Protein AF-A0A1V6IRM9-F1 (afdb_monomer_lite)

pLDDT: mean 85.52, std 10.87, range [43.03, 95.56]

Secondary structure (DSSP, 8-state):
-----HHHHHHHHHTT--HHHHHHHHTS-HHHHHHHHHHHHHTSPPHHHHTS-HHHHHHHHHHHTT--HHHHHHHHHT-SSHHHHHHHHHHHHH-HHHHHHHHHHHHHTT--HHHHHHHHHHHHTSS-HHHHHHHHHHHHHHHTTT----------HHHHHHHHHHHHHHHHHHHHHHHHHHHTT-

Foldseek 3Di:
DQDDDLVVLVVCVVVVDDLVVSCVVSVHDSVVSVVSVVVVVLPDQDPLLVPDDQLLNQLLVCVLVPDDLLVSQCVSVVDPDSVVSVVVSVVSVPDPSSVVSNQVVCVSVVNHPVNVVVVLVVQCVDPDVVSVVVSVVVVCVVVCVVVPPPPPPDDDPVNVVVVVVVVVVVVVVVVVVVVVVVVVPD

Radius of gyration: 32.09 Å; chains: 1; bounding box: 84×53×87 Å

Sequence (186 aa):
MKRVNDEEMQTMFEKGQTKRAIANHFGVSEQYIGKRLKQLEAYRLPESVQKLTDKQKKYALARAEGKSKTDSAMEAYDTKDRDSAKALGYTLSKDPDINTAIHDLLAQEGIPRRRRIQRLKDMIECSDMNVVGKGLDMANKMTGEYAPLQVDMTLTDEMIVKWIDCAVEMAKANAIEIEDSTANKN

Structure (mmCIF, N/CA/C/O backbone):
data_AF-A0A1V6IRM9-F1
#
_entry.id   AF-A0A1V6IRM9-F1
#
loop_
_atom_site.group_PDB
_atom_site.id
_atom_site.type_symbol
_atom_site.label_atom_id
_atom_site.label_alt_id
_atom_site.label_comp_id
_atom_site.label_asym_id
_atom_site.label_entity_id
_atom_site.label_seq_id
_atom_site.pdbx_PDB_ins_code
_atom_site.Cartn_x
_atom_site.Cartn_y
_atom_site.Cartn_z
_atom_site.occupancy
_atom_site.B_iso_or_equiv
_atom_site.auth_seq_id
_atom_site.auth_comp_id
_atom_site.auth_asym_id
_atom_site.auth_atom_id
_atom_site.pdbx_PDB_model_num
ATOM 1 N N . MET A 1 1 ? -34.074 6.360 11.866 1.00 52.19 1 MET A N 1
ATOM 2 C CA . MET A 1 1 ? -32.714 6.547 12.423 1.00 52.19 1 MET A CA 1
ATOM 3 C C . MET A 1 1 ? -32.305 7.982 12.110 1.00 52.19 1 MET A C 1
ATOM 5 O O . MET A 1 1 ? -32.339 8.331 10.937 1.00 52.19 1 MET A O 1
ATOM 9 N N . LYS A 1 2 ? -32.063 8.850 13.105 1.00 58.72 2 LYS A N 1
ATOM 10 C CA . LYS A 1 2 ? -31.664 10.246 12.830 1.00 58.72 2 LYS A CA 1
ATOM 11 C C . LYS A 1 2 ? -30.305 10.226 12.126 1.00 58.72 2 LYS A C 1
ATOM 13 O O . LYS A 1 2 ? -29.353 9.664 12.663 1.00 58.72 2 LYS A O 1
ATOM 18 N N . ARG A 1 3 ? -30.238 10.766 10.911 1.00 68.81 3 ARG A N 1
ATOM 19 C CA . ARG A 1 3 ? -29.011 10.817 10.114 1.00 68.81 3 ARG A CA 1
ATOM 20 C C . ARG A 1 3 ? -28.202 12.011 10.622 1.00 68.81 3 ARG A C 1
ATOM 22 O O . ARG A 1 3 ? -28.599 13.148 10.405 1.00 68.81 3 ARG A O 1
ATOM 29 N N . VAL A 1 4 ? -27.154 11.742 11.396 1.00 80.19 4 VAL A N 1
ATOM 30 C CA . VAL A 1 4 ? -26.215 12.779 11.851 1.00 80.19 4 VAL A CA 1
ATOM 31 C C . VAL A 1 4 ? -25.375 13.208 10.654 1.00 80.19 4 VAL A C 1
ATOM 33 O O . VAL A 1 4 ? -24.933 12.348 9.892 1.00 80.19 4 VAL A O 1
ATOM 36 N N . ASN A 1 5 ? -25.194 14.515 10.475 1.00 85.56 5 ASN A N 1
ATOM 37 C CA . ASN A 1 5 ? -24.286 15.044 9.466 1.00 85.56 5 ASN A CA 1
ATOM 38 C C . ASN A 1 5 ? -22.846 14.966 9.998 1.00 85.56 5 ASN A C 1
ATOM 40 O O . ASN A 1 5 ? -22.525 15.588 11.011 1.00 85.56 5 ASN A O 1
ATOM 44 N N . ASP A 1 6 ? -22.001 14.173 9.341 1.00 83.25 6 ASP A N 1
ATOM 45 C CA . ASP A 1 6 ? -20.637 13.897 9.801 1.00 83.25 6 ASP A CA 1
ATOM 46 C C . ASP A 1 6 ? -19.724 15.129 9.708 1.00 83.25 6 ASP A C 1
ATOM 48 O O . ASP A 1 6 ? -18.900 15.335 10.598 1.00 83.25 6 ASP A O 1
ATOM 52 N N . GLU A 1 7 ? -19.908 15.974 8.689 1.00 83.62 7 GLU A N 1
ATOM 53 C CA . GLU A 1 7 ? -19.116 17.196 8.484 1.00 83.62 7 GLU A CA 1
ATOM 54 C C . GLU A 1 7 ? -19.393 18.220 9.591 1.00 83.62 7 GLU A C 1
ATOM 56 O O . GLU A 1 7 ? -18.489 18.754 10.236 1.00 83.62 7 GLU A O 1
ATOM 61 N N . GLU A 1 8 ? -20.672 18.445 9.883 1.00 86.44 8 GLU A N 1
ATOM 62 C CA . GLU A 1 8 ? -21.099 19.355 10.943 1.00 86.44 8 GLU A CA 1
ATOM 63 C C . GLU A 1 8 ? -20.648 18.849 12.324 1.00 86.44 8 GLU A C 1
ATOM 65 O O . GLU A 1 8 ? -20.156 19.618 13.150 1.00 86.44 8 GLU A O 1
ATOM 70 N N . MET A 1 9 ? -20.715 17.535 12.555 1.00 85.12 9 MET A N 1
ATOM 71 C CA . MET A 1 9 ? -20.218 16.911 13.780 1.00 85.12 9 MET A CA 1
ATOM 72 C C . MET A 1 9 ? -18.698 17.079 13.949 1.00 85.12 9 MET A C 1
ATOM 74 O O . MET A 1 9 ? -18.243 17.381 15.055 1.00 85.12 9 MET A O 1
ATOM 78 N N . GLN A 1 10 ? -17.912 16.902 12.880 1.00 84.38 10 GLN A N 1
ATOM 79 C CA . GLN A 1 10 ? -16.460 17.111 12.905 1.00 84.38 10 GLN A CA 1
ATOM 80 C C . GLN A 1 10 ? -16.107 18.569 13.192 1.00 84.38 10 GLN A C 1
ATOM 82 O O . GLN A 1 10 ? -15.317 18.826 14.096 1.00 84.38 10 GLN A O 1
ATOM 87 N N . THR A 1 11 ? -16.746 19.527 12.515 1.00 86.69 11 THR A N 1
ATOM 88 C CA . THR A 1 11 ? -16.470 20.955 12.753 1.00 86.69 11 THR A CA 1
ATOM 89 C C . THR A 1 11 ? -16.802 21.388 14.183 1.00 86.69 11 THR A C 1
ATOM 91 O O . THR A 1 11 ? -16.076 22.191 14.766 1.00 86.69 11 THR A O 1
ATOM 94 N N . MET A 1 12 ? -17.868 20.855 14.794 1.00 85.44 12 MET A N 1
ATOM 95 C CA . MET A 1 12 ? -18.185 21.111 16.206 1.00 85.44 12 MET A CA 1
ATOM 96 C C . MET A 1 12 ? -17.136 20.525 17.156 1.00 85.44 12 MET A C 1
ATOM 98 O O . MET A 1 12 ? -16.781 21.159 18.153 1.00 85.44 12 MET A O 1
ATOM 102 N N . PHE A 1 13 ? -16.615 19.339 16.839 1.00 86.00 13 PHE A N 1
ATOM 103 C CA . PHE A 1 13 ? -15.558 18.699 17.617 1.00 86.00 13 PHE A CA 1
ATOM 104 C C . PHE A 1 13 ? -14.222 19.451 17.505 1.00 86.00 13 PHE A C 1
ATOM 106 O O . PHE A 1 13 ? -13.578 19.699 18.521 1.00 86.00 13 PHE A O 1
ATOM 113 N N . GLU A 1 14 ? -13.848 19.898 16.304 1.00 85.62 14 GLU A N 1
ATOM 114 C CA . GLU A 1 14 ? -12.650 20.716 16.058 1.00 85.62 14 GLU A CA 1
ATOM 115 C C . GLU A 1 14 ? -12.720 22.088 16.741 1.00 85.62 14 GLU A C 1
ATOM 117 O O . GLU A 1 14 ? -11.712 22.589 17.234 1.00 85.62 14 GLU A O 1
ATOM 122 N N . LYS A 1 15 ? -13.922 22.666 16.868 1.00 88.31 15 LYS A N 1
ATOM 123 C CA . LYS A 1 15 ? -14.182 23.882 17.663 1.00 88.31 15 LYS A CA 1
ATOM 124 C C . LYS A 1 15 ? -14.067 23.664 19.181 1.00 88.31 15 LYS A C 1
ATOM 126 O O . LYS A 1 15 ? -14.306 24.596 19.946 1.00 88.31 15 LYS A O 1
ATOM 131 N N . GLY A 1 16 ? -13.730 22.455 19.632 1.00 87.19 16 GLY A N 1
ATOM 132 C CA . GLY A 1 16 ? -13.524 22.124 21.042 1.00 87.19 16 GLY A CA 1
ATOM 133 C C . GLY A 1 16 ? -14.809 21.852 21.824 1.00 87.19 16 GLY A C 1
ATOM 134 O O . GLY A 1 16 ? -14.785 21.858 23.056 1.00 87.19 16 GLY A O 1
ATOM 135 N N . GLN A 1 17 ? -15.945 21.616 21.156 1.00 88.06 17 GLN A N 1
ATOM 136 C CA . GLN A 1 17 ? -17.179 21.275 21.863 1.00 88.06 17 GLN A CA 1
ATOM 137 C C . GLN A 1 17 ? -17.102 19.874 22.479 1.00 88.06 17 GLN A C 1
ATOM 139 O O . GLN A 1 17 ? -16.567 18.924 21.906 1.00 88.06 17 GLN A O 1
ATOM 144 N N . THR A 1 18 ? -17.685 19.726 23.670 1.00 89.25 18 THR A N 1
ATOM 145 C CA . THR A 1 18 ? -17.736 18.429 24.350 1.00 89.25 18 THR A CA 1
ATOM 146 C C . THR A 1 18 ? -18.667 17.464 23.613 1.00 89.25 18 THR A C 1
ATOM 148 O O . THR A 1 18 ? -19.693 17.857 23.055 1.00 89.25 18 THR A O 1
ATOM 151 N N . LYS A 1 19 ? -18.360 16.162 23.665 1.00 87.94 19 LYS A N 1
ATOM 152 C CA . LYS A 1 19 ? -19.179 15.103 23.039 1.00 87.94 19 LYS A CA 1
ATOM 153 C C . LYS A 1 19 ? -20.640 15.146 23.500 1.00 87.94 19 LYS A C 1
ATOM 155 O O . LYS A 1 19 ? -21.540 14.883 22.708 1.00 87.94 19 LYS A O 1
ATOM 160 N N . ARG A 1 20 ? -20.874 15.548 24.754 1.00 88.50 20 ARG A N 1
ATOM 161 C CA . ARG A 1 20 ? -22.206 15.773 25.328 1.00 88.50 20 ARG A CA 1
ATOM 162 C C . ARG A 1 20 ? -22.956 16.935 24.666 1.00 88.50 20 ARG A C 1
ATOM 164 O O . ARG A 1 20 ? -24.144 16.801 24.398 1.00 88.50 20 ARG A O 1
ATOM 171 N N . ALA A 1 21 ? -22.282 18.047 24.369 1.00 87.69 21 ALA A N 1
ATOM 172 C CA . ALA A 1 21 ? -22.894 19.182 23.673 1.00 87.69 21 ALA A CA 1
ATOM 173 C C . ALA A 1 21 ? -23.296 18.815 22.234 1.00 87.69 21 ALA A C 1
ATOM 175 O O . ALA A 1 21 ? -24.418 19.096 21.817 1.00 87.69 21 ALA A O 1
ATOM 176 N N . ILE A 1 22 ? -22.427 18.093 21.523 1.00 87.12 22 ILE A N 1
ATOM 177 C CA . ILE A 1 22 ? -22.685 17.590 20.165 1.00 87.12 22 ILE A CA 1
ATOM 178 C C . IL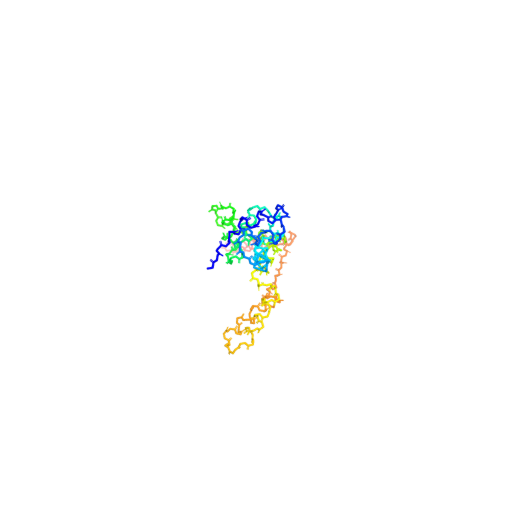E A 1 22 ? -23.859 16.596 20.168 1.00 87.12 22 ILE A C 1
ATOM 180 O O . ILE A 1 22 ? -24.763 16.670 19.337 1.00 87.12 22 ILE A O 1
ATOM 184 N N . ALA A 1 23 ? -23.892 15.687 21.144 1.00 88.94 23 ALA A N 1
ATOM 185 C CA . ALA A 1 23 ? -24.976 14.723 21.317 1.00 88.94 23 ALA A CA 1
ATOM 186 C C . ALA A 1 23 ? -26.335 15.408 21.549 1.00 88.94 23 ALA A C 1
ATOM 188 O O . ALA A 1 23 ? -27.334 15.008 20.946 1.00 88.94 23 ALA A O 1
ATOM 189 N N . ASN A 1 24 ? -26.357 16.477 22.353 1.00 89.31 24 ASN A N 1
ATOM 190 C CA . ASN A 1 24 ? -27.551 17.291 22.578 1.00 89.31 24 ASN A CA 1
ATOM 191 C C . ASN A 1 24 ? -27.996 18.023 21.304 1.00 89.31 24 ASN A C 1
ATOM 193 O O . ASN A 1 24 ? -29.192 18.052 21.024 1.00 89.31 24 ASN A O 1
ATOM 197 N N . HIS A 1 25 ? -27.053 18.553 20.517 1.00 87.38 25 HIS A N 1
ATOM 198 C CA . HIS A 1 25 ? -27.344 19.244 19.257 1.00 87.38 25 HIS A CA 1
ATOM 199 C C . HIS A 1 25 ? -28.051 18.330 18.245 1.00 87.38 25 HIS A C 1
ATOM 201 O O . HIS A 1 25 ? -29.081 18.689 17.683 1.00 87.38 25 HIS A O 1
ATOM 207 N N . PHE A 1 26 ? -27.554 17.103 18.066 1.00 87.62 26 PHE A N 1
ATOM 208 C CA . PHE A 1 26 ? -28.144 16.131 17.136 1.00 87.62 26 PHE A CA 1
ATOM 209 C C . PHE A 1 26 ? -29.266 15.273 17.759 1.00 87.62 26 PHE A C 1
ATOM 211 O O . PHE A 1 26 ? -29.922 14.483 17.069 1.00 87.62 26 PHE A O 1
ATOM 218 N N . GLY A 1 27 ? -29.513 15.412 19.065 1.00 87.94 27 GLY A N 1
ATOM 219 C CA . GLY A 1 27 ? -30.497 14.631 19.816 1.00 87.94 27 GLY A CA 1
ATOM 220 C C . GLY A 1 27 ? -30.243 13.121 19.748 1.00 87.94 27 GLY A C 1
ATOM 221 O O . GLY A 1 27 ? -31.180 12.359 19.483 1.00 87.94 27 GLY A O 1
ATOM 222 N N . VAL A 1 28 ? -28.981 12.718 19.930 1.00 89.75 28 VAL A N 1
ATOM 223 C CA . VAL A 1 28 ? -28.466 11.332 19.947 1.00 89.75 28 VAL A CA 1
ATOM 224 C C . VAL A 1 28 ? -27.689 11.071 21.240 1.00 89.75 28 VAL A C 1
ATOM 226 O O . VAL A 1 28 ? -27.408 11.991 22.000 1.00 89.75 28 VAL A O 1
ATOM 229 N N . SER A 1 29 ? -27.336 9.812 21.519 1.00 90.12 29 SER A N 1
ATOM 230 C CA . SER A 1 29 ? -26.528 9.480 22.697 1.00 90.12 29 SER A CA 1
ATOM 231 C C . SER A 1 29 ? -25.060 9.888 22.527 1.00 90.12 29 SER A C 1
ATOM 233 O O . SER A 1 29 ? -24.489 9.812 21.438 1.00 90.12 29 SER A O 1
ATOM 235 N N . GLU A 1 30 ? -24.402 10.250 23.630 1.00 90.94 30 GLU A N 1
ATOM 236 C CA . GLU A 1 30 ? -22.965 10.561 23.642 1.00 90.94 30 GLU A CA 1
ATOM 237 C C . GLU A 1 30 ? -22.110 9.383 23.142 1.00 90.94 30 GLU A C 1
ATOM 239 O O . GLU A 1 30 ? -21.132 9.567 22.416 1.00 90.94 30 GLU A O 1
ATOM 244 N N . GLN A 1 31 ? -22.523 8.152 23.458 1.00 89.56 31 GLN A N 1
ATOM 245 C CA . GLN A 1 31 ? -21.872 6.935 22.972 1.00 89.56 31 GLN A CA 1
ATOM 246 C C . GLN A 1 31 ? -21.935 6.806 21.445 1.00 89.56 31 GLN A C 1
ATOM 248 O O . GLN A 1 31 ? -20.975 6.331 20.836 1.00 89.56 31 GLN A O 1
ATOM 253 N N . TYR A 1 32 ? -23.045 7.221 20.822 1.00 89.19 32 TYR A N 1
ATOM 254 C CA . TYR A 1 32 ? -23.193 7.212 19.368 1.00 89.19 32 TYR A CA 1
ATOM 255 C C . TYR A 1 32 ? -22.196 8.175 18.715 1.00 89.19 32 TYR A C 1
ATOM 257 O O . TYR A 1 32 ? -21.451 7.762 17.829 1.00 89.19 32 TYR A O 1
ATOM 265 N N . ILE A 1 33 ? -22.103 9.412 19.217 1.00 88.50 33 ILE A N 1
ATOM 266 C CA . ILE A 1 33 ? -21.133 10.415 18.744 1.00 88.50 33 ILE A CA 1
ATOM 267 C C . ILE A 1 33 ? -19.696 9.919 18.934 1.00 88.50 33 ILE A C 1
ATOM 269 O O . ILE A 1 33 ? -18.889 9.980 18.011 1.00 88.50 33 ILE A O 1
ATOM 273 N N . GLY A 1 34 ? -19.378 9.344 20.098 1.00 87.19 34 GLY A N 1
ATOM 274 C CA . GLY A 1 34 ? -18.054 8.785 20.370 1.00 87.19 34 GLY A CA 1
ATOM 275 C C . GLY A 1 34 ? -17.669 7.633 19.433 1.00 87.19 34 GLY A C 1
ATOM 276 O O . GLY A 1 34 ? -16.524 7.567 18.991 1.00 87.19 34 GLY A O 1
ATOM 277 N N . LYS A 1 35 ? -18.609 6.738 19.099 1.00 87.25 35 LYS A N 1
ATOM 278 C CA . LYS A 1 35 ? -18.383 5.680 18.099 1.00 87.25 35 LYS A CA 1
ATOM 279 C C . LYS A 1 35 ? -18.223 6.259 16.696 1.00 87.25 35 LYS A C 1
ATOM 281 O O . LYS A 1 35 ? -17.348 5.806 15.965 1.00 87.25 35 LYS A O 1
ATOM 286 N N . ARG A 1 36 ? -19.037 7.253 16.331 1.00 86.06 36 ARG A N 1
ATOM 287 C CA . ARG A 1 36 ? -19.006 7.860 14.998 1.00 86.06 36 ARG A CA 1
ATOM 288 C C . ARG A 1 36 ? -17.712 8.631 14.750 1.00 86.06 36 ARG A C 1
ATOM 290 O O . ARG A 1 36 ? -17.092 8.418 13.718 1.00 86.06 36 ARG A O 1
ATOM 297 N N . LEU A 1 37 ? -17.251 9.426 15.717 1.00 85.69 37 LEU A N 1
ATOM 298 C CA . LEU A 1 37 ? -15.953 10.107 15.648 1.00 85.69 37 LEU A CA 1
ATOM 299 C C . LEU A 1 37 ? -14.799 9.114 15.473 1.00 85.69 37 LEU A C 1
ATOM 301 O O . LEU A 1 37 ? -13.991 9.296 14.575 1.00 85.69 37 LEU A O 1
ATOM 305 N N . LYS A 1 38 ? -14.775 8.015 16.241 1.00 85.06 38 LYS A N 1
ATOM 306 C CA . LYS A 1 38 ? -13.754 6.964 16.076 1.00 85.06 38 LYS A CA 1
ATOM 307 C C . LYS A 1 38 ? -13.774 6.318 14.690 1.00 85.06 38 LYS A C 1
ATOM 309 O O . LYS A 1 38 ? -12.722 5.985 14.163 1.00 85.06 38 LYS A O 1
ATOM 314 N N . GLN A 1 39 ? -14.957 6.116 14.109 1.00 82.81 39 GLN A N 1
ATOM 315 C CA . GLN A 1 39 ? -15.071 5.608 12.739 1.00 82.81 39 GLN A CA 1
ATOM 316 C C . GLN A 1 39 ? -14.504 6.613 11.737 1.00 82.81 39 GLN A C 1
ATOM 318 O O . GLN A 1 39 ? -13.736 6.226 10.870 1.00 82.81 39 GLN A O 1
ATOM 323 N N . LEU A 1 40 ? -14.840 7.895 11.876 1.00 81.69 40 LEU A N 1
ATOM 324 C CA . LEU A 1 40 ? -14.331 8.946 10.994 1.00 81.69 40 LEU A CA 1
ATOM 325 C C . LEU A 1 40 ? -12.811 9.130 11.125 1.00 81.69 40 LEU A C 1
ATOM 327 O O . LEU A 1 40 ? -12.128 9.271 10.117 1.00 81.69 40 LEU A O 1
ATOM 331 N N . GLU A 1 41 ? -12.270 9.064 12.343 1.00 79.06 41 GLU A N 1
ATOM 332 C CA . GLU A 1 41 ? -10.823 9.060 12.593 1.00 79.06 41 GLU A CA 1
ATOM 333 C C . GLU A 1 41 ? -10.139 7.847 11.956 1.00 79.06 41 GLU A C 1
ATOM 335 O O . GLU A 1 41 ? -9.050 7.984 11.406 1.00 79.06 41 GLU A O 1
ATOM 340 N N . ALA A 1 42 ? -10.785 6.676 11.965 1.00 75.81 42 ALA A N 1
ATOM 341 C CA . ALA A 1 42 ? -10.254 5.477 11.322 1.00 75.81 42 ALA A CA 1
ATOM 342 C C . ALA A 1 42 ? -10.156 5.602 9.792 1.00 75.81 42 ALA A C 1
ATOM 344 O O . ALA A 1 42 ? -9.323 4.924 9.200 1.00 75.81 42 ALA A O 1
ATOM 345 N N . TYR A 1 43 ? -10.946 6.477 9.156 1.00 76.38 43 TYR A N 1
ATOM 346 C CA . TYR A 1 43 ? -10.853 6.795 7.722 1.00 76.38 43 TYR A CA 1
ATOM 347 C C . TYR A 1 43 ? -9.937 7.988 7.414 1.00 76.38 43 TYR A C 1
ATOM 349 O O . TYR A 1 43 ? -9.754 8.348 6.251 1.00 76.38 43 TYR A O 1
ATOM 357 N N . ARG A 1 44 ? -9.333 8.616 8.430 1.00 81.19 44 ARG A N 1
ATOM 358 C CA . ARG A 1 44 ? -8.379 9.703 8.207 1.00 81.19 44 ARG A CA 1
ATOM 359 C C . ARG A 1 44 ? -7.118 9.156 7.544 1.00 81.19 44 ARG A C 1
ATOM 361 O O . ARG A 1 44 ? -6.602 8.117 7.944 1.00 81.19 44 ARG A O 1
ATOM 368 N N . LEU A 1 45 ? -6.612 9.871 6.541 1.00 82.69 45 LEU A N 1
ATOM 369 C CA . LEU A 1 45 ? -5.388 9.476 5.848 1.00 82.69 45 LEU A CA 1
ATOM 370 C C . LEU A 1 45 ? -4.200 9.396 6.827 1.00 82.69 45 LEU A C 1
ATOM 372 O O . LEU A 1 45 ? -4.022 10.331 7.621 1.00 82.69 45 LEU A O 1
ATOM 376 N N . PRO A 1 46 ? -3.362 8.346 6.743 1.00 86.62 46 PRO A N 1
ATOM 377 C CA . PRO A 1 46 ? -2.166 8.203 7.563 1.00 86.62 46 PRO A CA 1
ATOM 378 C C . PRO A 1 46 ? -1.213 9.392 7.412 1.00 86.62 46 PRO A C 1
ATOM 380 O O . PRO A 1 46 ? -1.131 10.014 6.349 1.00 86.62 46 PRO A O 1
ATOM 383 N N . GLU A 1 47 ? -0.439 9.687 8.456 1.00 87.00 47 GLU A N 1
ATOM 384 C CA . GLU A 1 47 ? 0.546 10.780 8.434 1.00 87.00 47 GLU A CA 1
ATOM 385 C C . GLU A 1 47 ? 1.591 10.608 7.323 1.00 87.00 47 GLU A C 1
ATOM 387 O O . GLU A 1 47 ? 2.013 11.583 6.703 1.00 87.00 47 GLU A O 1
ATOM 392 N N . SER A 1 48 ? 1.981 9.365 7.032 1.00 87.94 48 SER A N 1
ATOM 393 C CA . SER A 1 48 ? 2.896 9.021 5.938 1.00 87.94 48 SER A CA 1
ATOM 394 C C . SER A 1 48 ? 2.364 9.456 4.572 1.00 87.94 48 SER A C 1
ATOM 396 O O . SER A 1 48 ? 3.125 9.962 3.753 1.00 87.94 48 SER A O 1
ATOM 398 N N . VAL A 1 49 ? 1.051 9.357 4.346 1.00 89.00 49 VAL A N 1
ATOM 399 C CA . VAL A 1 49 ? 0.405 9.820 3.110 1.00 89.00 49 VAL A CA 1
ATOM 400 C C . VAL A 1 49 ? 0.331 11.346 3.070 1.00 89.00 49 VAL A C 1
ATOM 402 O O . VAL A 1 49 ? 0.480 11.943 2.007 1.00 89.00 49 VAL A O 1
ATOM 405 N N . GLN A 1 50 ? 0.138 12.006 4.214 1.00 89.31 50 GLN A N 1
ATOM 406 C CA . GLN A 1 50 ? 0.051 13.470 4.280 1.00 89.31 50 GLN A CA 1
ATOM 407 C C . GLN A 1 50 ? 1.376 14.159 3.923 1.00 89.31 50 GLN A C 1
ATOM 409 O O . GLN A 1 50 ? 1.347 15.224 3.308 1.00 89.31 50 GLN A O 1
ATOM 414 N N . LYS A 1 51 ? 2.516 13.533 4.246 1.00 90.62 51 LYS A N 1
ATOM 415 C CA . LYS A 1 51 ? 3.868 14.037 3.935 1.00 90.62 51 LYS A CA 1
ATOM 416 C C . LYS A 1 51 ? 4.203 14.036 2.438 1.00 90.62 51 LYS A C 1
ATOM 418 O O . LYS A 1 51 ? 5.096 14.766 2.021 1.00 90.62 51 LYS A O 1
ATOM 423 N N . LEU A 1 52 ? 3.514 13.222 1.638 1.00 91.44 52 LEU A N 1
ATOM 424 C CA . LEU A 1 52 ? 3.781 13.083 0.207 1.00 91.44 52 LEU A CA 1
ATOM 425 C C . LEU A 1 52 ? 3.272 14.284 -0.604 1.00 91.44 52 LEU A C 1
ATOM 427 O O . LEU A 1 52 ? 2.315 14.965 -0.229 1.00 91.44 52 LEU A O 1
ATOM 431 N N . THR A 1 53 ? 3.868 14.500 -1.778 1.00 93.75 53 THR A N 1
ATOM 432 C CA . THR A 1 53 ? 3.316 15.437 -2.770 1.00 93.75 53 THR A CA 1
ATOM 433 C C . THR A 1 53 ? 1.998 14.912 -3.340 1.00 93.75 53 THR A C 1
ATOM 435 O O . THR A 1 53 ? 1.759 13.706 -3.373 1.00 93.75 53 THR A O 1
ATOM 438 N N . ASP A 1 54 ? 1.137 15.791 -3.850 1.00 92.94 54 ASP A N 1
ATOM 439 C CA . ASP A 1 54 ? -0.201 15.385 -4.307 1.00 92.94 54 ASP A CA 1
ATOM 440 C C . ASP A 1 54 ? -0.172 14.366 -5.457 1.00 92.94 54 ASP A C 1
ATOM 442 O O . ASP A 1 54 ? -1.019 13.473 -5.518 1.00 92.94 54 ASP A O 1
ATOM 446 N N . LYS A 1 55 ? 0.849 14.425 -6.323 1.00 93.50 55 LYS A N 1
ATOM 447 C CA . LYS A 1 55 ? 1.063 13.408 -7.366 1.00 93.50 55 LYS A CA 1
ATOM 448 C C . LYS A 1 55 ? 1.493 12.063 -6.776 1.00 93.50 55 LYS A C 1
ATOM 450 O O . LYS A 1 55 ? 0.953 11.027 -7.155 1.00 93.50 55 LYS A O 1
ATOM 455 N N . GLN A 1 56 ? 2.402 12.062 -5.800 1.00 93.56 56 GLN A N 1
ATOM 456 C CA . GLN A 1 56 ? 2.814 10.834 -5.112 1.00 93.56 56 GLN A CA 1
ATOM 457 C C . GLN A 1 56 ? 1.669 10.218 -4.299 1.00 93.56 56 GLN A C 1
ATOM 459 O O . GLN A 1 56 ? 1.547 8.996 -4.262 1.00 93.56 56 GLN A O 1
ATOM 464 N N . LYS A 1 57 ? 0.794 11.037 -3.702 1.00 93.94 57 LYS A N 1
ATOM 465 C CA . LYS A 1 57 ? -0.428 10.565 -3.032 1.00 93.94 57 LYS A CA 1
ATOM 466 C C . LYS A 1 57 ? -1.347 9.839 -4.007 1.00 93.94 57 LYS A C 1
ATOM 468 O O . LYS A 1 57 ? -1.746 8.714 -3.725 1.00 93.94 57 LYS A O 1
ATOM 473 N N . LYS A 1 58 ? -1.639 10.443 -5.167 1.00 94.31 58 LYS A N 1
ATOM 474 C CA . LYS A 1 58 ? -2.436 9.797 -6.225 1.00 94.31 58 LYS A CA 1
ATOM 475 C C . LYS A 1 58 ? -1.817 8.471 -6.664 1.00 94.31 58 LYS A C 1
ATOM 477 O O . LYS A 1 58 ? -2.524 7.474 -6.761 1.00 94.31 58 LYS A O 1
ATOM 482 N N . TYR A 1 59 ? -0.496 8.438 -6.845 1.00 95.56 59 TYR A N 1
ATOM 483 C CA . TYR A 1 59 ? 0.224 7.209 -7.175 1.00 95.56 59 TYR A CA 1
ATOM 484 C C . TYR A 1 59 ? 0.088 6.139 -6.078 1.00 95.56 59 TYR A C 1
ATOM 486 O O . TYR A 1 59 ? -0.221 4.988 -6.379 1.00 95.56 59 TYR A O 1
ATOM 494 N N . ALA A 1 60 ? 0.284 6.502 -4.806 1.00 94.75 60 ALA A N 1
ATOM 495 C CA . ALA A 1 60 ? 0.175 5.579 -3.677 1.00 94.75 60 ALA A CA 1
ATOM 496 C C . ALA A 1 60 ? -1.248 5.014 -3.521 1.00 94.75 60 ALA A C 1
ATOM 498 O O . ALA A 1 60 ? -1.400 3.814 -3.293 1.00 94.75 60 ALA A O 1
ATOM 499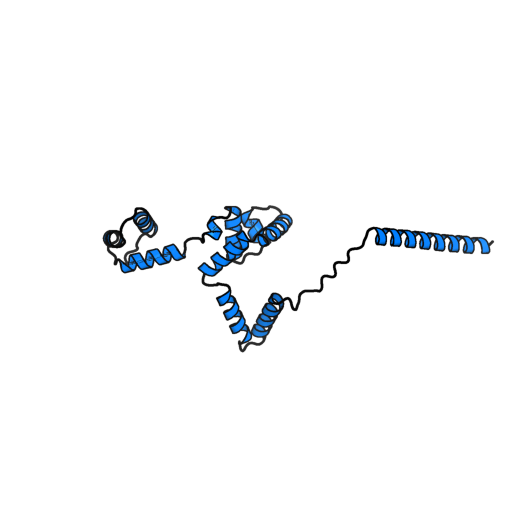 N N . LEU A 1 61 ? -2.278 5.848 -3.707 1.00 93.50 61 LEU A N 1
ATOM 500 C CA . LEU A 1 61 ? -3.682 5.429 -3.695 1.00 93.50 61 LEU A CA 1
ATOM 501 C C . LEU A 1 61 ? -3.991 4.468 -4.851 1.00 93.50 61 LEU A C 1
ATOM 503 O O . LEU A 1 61 ? -4.465 3.364 -4.603 1.00 93.50 61 LEU A O 1
ATOM 507 N N . ALA A 1 62 ? -3.616 4.812 -6.087 1.00 94.75 62 ALA A N 1
ATOM 508 C CA . ALA A 1 62 ? -3.787 3.937 -7.251 1.00 94.75 62 ALA A CA 1
ATOM 509 C C . ALA A 1 62 ? -3.075 2.580 -7.071 1.00 94.75 62 ALA A C 1
ATOM 511 O O . ALA A 1 62 ? -3.601 1.522 -7.429 1.00 94.75 62 ALA A O 1
ATOM 512 N N . ARG A 1 63 ? -1.889 2.579 -6.448 1.00 94.44 63 ARG A N 1
ATOM 513 C CA . ARG A 1 63 ? -1.168 1.347 -6.097 1.00 94.44 63 ARG A CA 1
ATOM 514 C C . ARG A 1 63 ? -1.888 0.530 -5.029 1.00 94.44 63 ARG A C 1
ATOM 516 O O . ARG A 1 63 ? -1.896 -0.696 -5.141 1.00 94.44 63 ARG A O 1
ATOM 523 N N . ALA A 1 64 ? -2.472 1.174 -4.021 1.00 91.75 64 ALA A N 1
ATOM 524 C CA . ALA A 1 64 ? -3.256 0.507 -2.984 1.00 91.75 64 ALA A CA 1
ATOM 525 C C . ALA A 1 64 ? -4.562 -0.098 -3.538 1.00 91.75 64 ALA A C 1
ATOM 527 O O . ALA A 1 64 ? -4.947 -1.182 -3.108 1.00 91.75 64 ALA A O 1
ATOM 528 N N . GLU A 1 65 ? -5.171 0.523 -4.553 1.00 90.88 65 GLU A N 1
ATOM 529 C CA . GLU A 1 65 ? -6.316 -0.017 -5.313 1.00 90.88 65 GLU A CA 1
ATOM 530 C C . GLU A 1 65 ? -5.962 -1.261 -6.152 1.00 90.88 65 GLU A C 1
ATOM 532 O O . GLU A 1 65 ? -6.848 -1.947 -6.657 1.00 90.88 65 GLU A O 1
ATOM 537 N N . GLY A 1 66 ? -4.670 -1.572 -6.310 1.00 90.12 66 GLY A N 1
ATOM 538 C CA . GLY A 1 66 ? -4.194 -2.740 -7.052 1.00 90.12 66 GLY A CA 1
ATOM 539 C C . GLY A 1 66 ? -3.830 -2.469 -8.514 1.00 90.12 66 GLY A C 1
ATOM 540 O O . GLY A 1 66 ? -3.541 -3.417 -9.247 1.00 90.12 66 GLY A O 1
ATOM 541 N N . LYS A 1 67 ? -3.780 -1.203 -8.956 1.00 94.06 67 LYS A N 1
ATOM 542 C CA . LYS A 1 67 ? -3.324 -0.854 -10.312 1.00 94.06 67 LYS A CA 1
ATOM 543 C C . LYS A 1 67 ? -1.835 -1.166 -10.497 1.00 94.06 67 LYS A C 1
ATOM 545 O O . LYS A 1 67 ? -1.029 -1.169 -9.554 1.00 94.06 67 LYS A O 1
ATOM 550 N N . SER A 1 68 ? -1.437 -1.434 -11.741 1.00 94.25 68 SER A N 1
ATOM 551 C CA . SER A 1 68 ? -0.037 -1.716 -12.076 1.00 94.25 68 SER A CA 1
ATOM 552 C C . SER A 1 68 ? 0.850 -0.480 -11.848 1.00 94.25 68 SER A C 1
ATOM 554 O O . SER A 1 68 ? 0.359 0.649 -11.781 1.00 94.25 68 SER A O 1
ATOM 556 N N . LYS A 1 69 ? 2.172 -0.670 -11.715 1.00 94.12 69 LYS A N 1
ATOM 557 C CA . LYS A 1 69 ? 3.115 0.451 -11.519 1.00 94.12 69 LYS A CA 1
ATOM 558 C C . LYS A 1 69 ? 3.044 1.464 -12.665 1.00 94.12 69 LYS A C 1
ATOM 560 O O . LYS A 1 69 ? 3.103 2.663 -12.421 1.00 94.12 69 LYS A O 1
ATOM 565 N N . THR A 1 70 ? 2.901 0.970 -13.895 1.00 94.56 70 THR A N 1
ATOM 566 C CA . THR A 1 70 ? 2.811 1.805 -15.097 1.00 94.56 70 THR A CA 1
ATOM 567 C C . THR A 1 70 ? 1.524 2.602 -15.115 1.00 94.56 70 THR A C 1
ATOM 569 O O . THR A 1 70 ? 1.564 3.804 -15.344 1.00 94.56 70 THR A O 1
ATOM 572 N N . ASP A 1 71 ? 0.398 1.954 -14.822 1.00 94.56 71 ASP A N 1
ATOM 573 C CA . ASP A 1 71 ? -0.913 2.593 -14.944 1.00 94.56 71 ASP A CA 1
ATOM 574 C C . ASP A 1 71 ? -1.118 3.607 -13.815 1.00 94.56 71 ASP A C 1
ATOM 576 O O . ASP A 1 71 ? -1.605 4.706 -14.054 1.00 94.56 71 ASP A O 1
ATOM 580 N N . SER A 1 72 ? -0.626 3.292 -12.611 1.00 95.44 72 SER A N 1
ATOM 581 C CA . SER A 1 72 ? -0.624 4.224 -11.476 1.00 95.44 72 SER A CA 1
ATOM 582 C C . SER A 1 72 ? 0.210 5.474 -11.772 1.00 95.44 72 SER A C 1
ATOM 584 O O . SER A 1 72 ? -0.171 6.580 -11.398 1.00 95.44 72 SER A O 1
ATOM 586 N N . ALA A 1 73 ? 1.365 5.317 -12.432 1.00 95.12 73 ALA A N 1
ATOM 587 C CA . ALA A 1 73 ? 2.207 6.446 -12.824 1.00 95.12 73 ALA A CA 1
ATOM 588 C C . ALA A 1 73 ? 1.553 7.271 -13.943 1.00 95.12 73 ALA A C 1
ATOM 590 O O . ALA A 1 73 ? 1.608 8.499 -13.901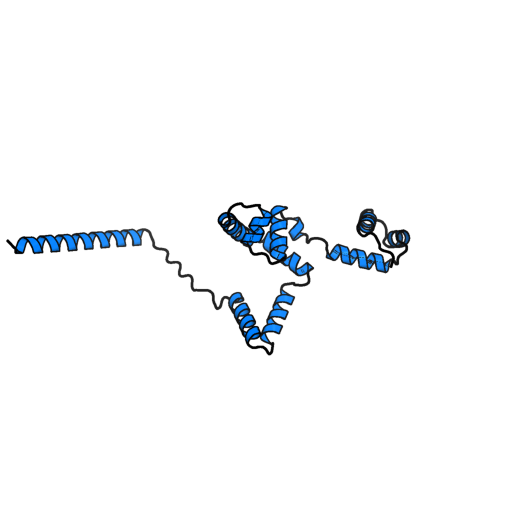 1.00 95.12 73 ALA A O 1
ATOM 591 N N . MET A 1 74 ? 0.892 6.603 -14.892 1.00 94.56 74 MET A N 1
ATOM 592 C CA . MET A 1 74 ? 0.175 7.251 -15.987 1.00 94.56 74 MET A CA 1
ATOM 593 C C . MET A 1 74 ? -0.988 8.108 -15.481 1.00 94.56 74 MET A C 1
ATOM 595 O O . MET A 1 74 ? -1.133 9.238 -15.926 1.00 94.56 74 MET A O 1
ATOM 599 N N . GLU A 1 75 ? -1.750 7.612 -14.505 1.00 93.25 75 GLU A N 1
ATOM 600 C CA . GLU A 1 75 ? -2.862 8.337 -13.874 1.00 93.25 75 GLU A CA 1
ATOM 601 C C . GLU A 1 75 ? -2.396 9.471 -12.945 1.00 93.25 75 GLU A C 1
ATOM 603 O O . GLU A 1 75 ? -3.024 10.522 -12.869 1.00 93.25 75 GLU A O 1
ATOM 608 N N . ALA A 1 76 ? -1.293 9.287 -12.214 1.00 94.00 76 ALA A N 1
ATOM 609 C CA . ALA A 1 76 ? -0.826 10.286 -11.254 1.00 94.00 76 ALA A CA 1
ATOM 610 C C . ALA A 1 76 ? -0.054 11.454 -11.897 1.00 94.00 76 ALA A C 1
ATOM 612 O O . ALA A 1 76 ? -0.073 12.571 -11.367 1.00 94.00 76 ALA A O 1
ATOM 613 N N . TYR A 1 77 ? 0.657 11.195 -12.999 1.00 91.69 77 TYR A N 1
ATOM 614 C CA . TYR A 1 77 ? 1.540 12.163 -13.659 1.00 91.69 77 TYR A CA 1
ATOM 615 C C . TYR A 1 77 ? 1.087 12.557 -15.070 1.00 91.69 77 TYR A C 1
ATOM 617 O O . TYR A 1 77 ? 1.773 13.372 -15.687 1.00 91.69 77 TYR A O 1
ATOM 625 N N . ASP A 1 78 ? -0.042 12.027 -15.555 1.00 89.00 78 ASP A N 1
ATOM 626 C CA . ASP A 1 78 ? -0.621 12.304 -16.879 1.00 89.00 78 ASP A CA 1
ATOM 627 C C . ASP A 1 78 ? 0.400 12.135 -18.018 1.00 89.00 78 ASP A C 1
ATOM 629 O O . ASP A 1 78 ? 0.540 12.968 -18.918 1.00 89.00 78 ASP A O 1
ATOM 633 N N . THR A 1 79 ? 1.181 11.053 -17.965 1.00 89.31 79 THR A N 1
ATOM 634 C CA . THR A 1 79 ? 2.198 10.768 -18.985 1.00 89.31 79 THR A CA 1
ATOM 635 C C . THR A 1 79 ? 1.544 10.338 -20.293 1.00 89.31 79 THR A C 1
ATOM 637 O O . THR A 1 79 ? 0.724 9.423 -20.293 1.00 89.31 79 THR A O 1
ATOM 640 N N . LYS A 1 80 ? 1.959 10.937 -21.416 1.00 88.06 80 LYS A N 1
ATOM 641 C CA . LYS A 1 80 ? 1.458 10.576 -22.755 1.00 88.06 80 LYS A CA 1
ATOM 642 C C . LYS A 1 80 ? 2.001 9.232 -23.247 1.00 88.06 80 LYS A C 1
ATOM 644 O O . LYS A 1 80 ? 1.268 8.471 -23.869 1.00 88.06 80 LYS A O 1
ATOM 649 N N . ASP A 1 81 ? 3.258 8.936 -22.921 1.00 93.44 81 ASP A N 1
ATOM 650 C CA . ASP A 1 81 ? 3.959 7.749 -23.402 1.00 93.44 81 ASP A CA 1
ATOM 651 C C . ASP A 1 81 ? 4.080 6.673 -22.321 1.00 93.44 81 ASP A C 1
ATOM 653 O O . ASP A 1 81 ? 4.457 6.928 -21.170 1.00 93.44 81 ASP A O 1
ATOM 657 N N . ARG A 1 82 ? 3.816 5.422 -22.715 1.00 92.56 82 ARG A N 1
ATOM 658 C CA . ARG A 1 82 ? 3.841 4.272 -21.802 1.00 92.56 82 ARG A CA 1
ATOM 659 C C . ARG A 1 82 ? 5.245 3.949 -21.291 1.00 92.56 82 ARG A C 1
ATOM 661 O O . ARG A 1 82 ? 5.388 3.453 -20.174 1.00 92.56 82 ARG A O 1
ATOM 668 N N . ASP A 1 83 ? 6.277 4.220 -22.082 1.00 93.56 83 ASP A N 1
ATOM 669 C CA . ASP A 1 83 ? 7.656 3.929 -21.684 1.00 93.56 83 ASP A CA 1
ATOM 670 C C . ASP A 1 83 ? 8.169 4.926 -20.641 1.00 93.56 83 ASP A C 1
ATOM 672 O O . ASP A 1 83 ? 8.819 4.526 -19.673 1.00 93.56 83 ASP A O 1
ATOM 676 N N . SER A 1 84 ? 7.753 6.192 -20.730 1.00 92.12 84 SER A N 1
ATOM 677 C CA . SER A 1 84 ? 7.974 7.174 -19.665 1.00 92.12 84 SER A CA 1
ATOM 678 C C . SER A 1 84 ? 7.264 6.764 -18.371 1.00 92.12 84 SER A C 1
ATOM 680 O O . SER A 1 84 ? 7.859 6.832 -17.294 1.00 92.12 84 SER A O 1
ATOM 682 N N . ALA A 1 85 ? 6.028 6.257 -18.466 1.00 94.44 85 ALA A N 1
ATOM 683 C CA . ALA A 1 85 ? 5.286 5.747 -17.311 1.00 94.44 85 ALA A CA 1
ATOM 684 C C . ALA A 1 85 ? 5.988 4.551 -16.642 1.00 94.44 85 ALA A C 1
ATOM 686 O O . ALA A 1 85 ? 6.009 4.452 -15.415 1.00 94.44 85 ALA A O 1
ATOM 687 N N . LYS A 1 86 ? 6.594 3.646 -17.425 1.00 94.94 86 LYS A N 1
ATOM 688 C CA . LYS A 1 86 ? 7.392 2.522 -16.900 1.00 94.94 86 LYS A CA 1
ATOM 689 C C . LYS A 1 86 ? 8.602 2.997 -16.111 1.00 94.94 86 LYS A C 1
ATOM 691 O O . LYS A 1 86 ? 8.796 2.530 -14.989 1.00 94.94 86 LYS A O 1
ATOM 696 N N . ALA A 1 87 ? 9.387 3.913 -16.678 1.00 94.38 87 ALA A N 1
ATOM 697 C CA . ALA A 1 87 ? 10.566 4.453 -16.010 1.00 94.38 87 ALA A CA 1
ATOM 698 C C . ALA A 1 87 ? 10.180 5.147 -14.694 1.00 94.38 87 ALA A C 1
ATOM 700 O O . ALA A 1 87 ? 10.738 4.834 -13.643 1.00 94.38 87 ALA A O 1
ATOM 701 N N . LEU A 1 88 ? 9.155 6.006 -14.726 1.00 94.38 88 LEU A N 1
ATOM 702 C CA . LEU A 1 88 ? 8.658 6.706 -13.539 1.00 94.38 88 LEU A CA 1
ATOM 703 C C . LEU A 1 88 ? 8.102 5.749 -12.484 1.00 94.38 88 LEU A C 1
ATOM 705 O O . LEU A 1 88 ? 8.472 5.843 -11.317 1.00 94.38 88 LEU A O 1
ATOM 709 N N . GLY A 1 89 ? 7.255 4.797 -12.878 1.00 93.62 89 GLY A N 1
ATOM 710 C CA . GLY A 1 89 ? 6.686 3.812 -11.959 1.00 93.62 89 GLY A CA 1
ATOM 711 C C . GLY A 1 89 ? 7.753 2.927 -11.310 1.00 93.62 89 GLY A C 1
ATOM 712 O O . GLY A 1 89 ? 7.614 2.538 -10.149 1.00 93.62 89 GLY A O 1
ATOM 713 N N . TYR A 1 90 ? 8.843 2.625 -12.021 1.00 93.75 90 TYR A N 1
ATOM 714 C CA . TYR A 1 90 ? 9.974 1.899 -11.451 1.00 93.75 90 TYR A CA 1
ATOM 715 C C . TYR A 1 90 ? 10.692 2.727 -10.380 1.00 93.75 90 TYR A C 1
ATOM 717 O O . TYR A 1 90 ? 10.848 2.232 -9.262 1.00 93.75 90 TYR A O 1
ATOM 725 N N . THR A 1 91 ? 11.040 3.982 -10.681 1.00 94.31 91 THR A N 1
ATOM 726 C CA . THR A 1 91 ? 11.689 4.907 -9.738 1.00 94.31 91 THR A CA 1
ATOM 727 C C . THR A 1 91 ? 10.829 5.135 -8.495 1.00 94.31 91 THR A C 1
ATOM 729 O O . THR A 1 91 ? 11.270 4.826 -7.393 1.00 94.31 91 THR A O 1
ATOM 732 N N . LEU A 1 92 ? 9.559 5.518 -8.669 1.00 93.62 92 LEU A N 1
ATOM 733 C CA . LEU A 1 92 ? 8.621 5.772 -7.565 1.00 93.62 92 LEU A CA 1
ATOM 734 C C . LEU A 1 92 ? 8.376 4.534 -6.693 1.00 93.62 92 LEU A C 1
ATOM 736 O O . LEU A 1 92 ? 8.076 4.643 -5.510 1.00 93.62 92 LEU A O 1
ATOM 740 N N . SER A 1 93 ? 8.487 3.327 -7.258 1.00 90.50 93 SER A N 1
ATOM 741 C CA . SER A 1 93 ? 8.342 2.096 -6.473 1.00 90.50 93 SER A CA 1
ATOM 742 C C . SER A 1 93 ? 9.539 1.785 -5.571 1.00 90.50 93 SER A C 1
ATOM 744 O O . SER A 1 93 ? 9.408 0.954 -4.672 1.00 90.50 93 SER A O 1
ATOM 746 N N . LYS A 1 94 ? 10.696 2.416 -5.805 1.00 92.19 94 LYS A N 1
ATOM 747 C CA . LYS A 1 94 ? 11.881 2.286 -4.947 1.00 92.19 94 LYS A CA 1
ATOM 748 C C . LYS A 1 94 ? 11.889 3.293 -3.802 1.00 92.19 94 LYS A C 1
ATOM 750 O O . LYS A 1 94 ? 12.584 3.053 -2.819 1.00 92.19 94 LYS A O 1
ATOM 755 N N . ASP A 1 95 ? 11.107 4.365 -3.903 1.00 94.06 95 ASP A N 1
ATOM 756 C CA . ASP A 1 95 ? 11.070 5.403 -2.880 1.00 94.06 95 ASP A CA 1
ATOM 757 C C . ASP A 1 95 ? 10.523 4.841 -1.550 1.00 94.06 95 ASP A C 1
ATOM 759 O O . ASP A 1 95 ? 9.414 4.287 -1.507 1.00 94.06 95 ASP A O 1
ATOM 763 N N . PRO A 1 96 ? 11.276 4.959 -0.439 1.00 94.31 96 PRO A N 1
ATOM 764 C CA . PRO A 1 96 ? 10.890 4.371 0.843 1.00 94.31 96 PRO A CA 1
ATOM 765 C C . PRO A 1 96 ? 9.651 5.044 1.446 1.00 94.31 96 PRO A C 1
ATOM 767 O O . PRO A 1 96 ? 8.821 4.367 2.059 1.00 94.31 96 PRO A O 1
ATOM 770 N N . ASP A 1 97 ? 9.477 6.347 1.222 1.00 94.12 97 ASP A N 1
ATOM 771 C CA . ASP A 1 97 ? 8.334 7.111 1.732 1.00 94.12 97 ASP A CA 1
ATOM 772 C C . ASP A 1 97 ? 7.018 6.651 1.097 1.00 94.12 97 ASP A C 1
ATOM 774 O O . ASP A 1 97 ? 6.022 6.435 1.790 1.00 94.12 97 ASP A O 1
ATOM 778 N N . ILE A 1 98 ? 7.028 6.411 -0.218 1.00 94.12 98 ILE A N 1
ATOM 779 C CA . ILE A 1 98 ? 5.863 5.914 -0.959 1.00 94.12 98 ILE A CA 1
ATOM 780 C C . ILE A 1 98 ? 5.518 4.491 -0.510 1.00 94.12 98 ILE A C 1
ATOM 782 O O . ILE A 1 98 ? 4.348 4.180 -0.286 1.00 94.12 98 ILE A O 1
ATOM 786 N N . A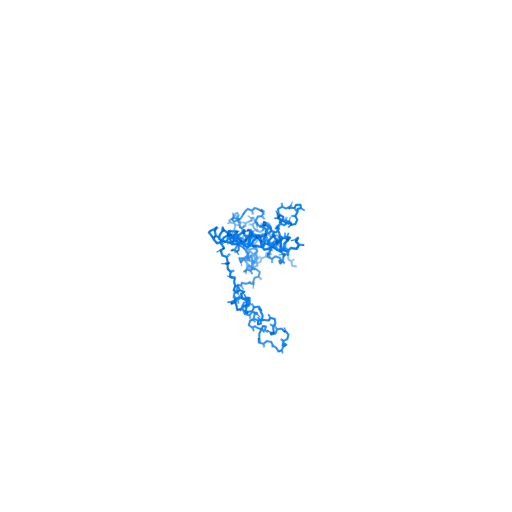SN A 1 99 ? 6.519 3.626 -0.329 1.00 93.38 99 ASN A N 1
ATOM 787 C CA . ASN A 1 99 ? 6.290 2.263 0.154 1.00 93.38 99 ASN A CA 1
ATOM 788 C C . ASN A 1 99 ? 5.709 2.238 1.574 1.00 93.38 99 ASN A C 1
ATOM 790 O O . ASN A 1 99 ? 4.792 1.461 1.848 1.00 93.38 99 ASN A O 1
ATOM 794 N N . THR A 1 100 ? 6.191 3.116 2.455 1.00 93.75 100 THR A N 1
ATOM 795 C CA . THR A 1 100 ? 5.653 3.265 3.814 1.00 93.75 100 THR A CA 1
ATOM 796 C C . THR A 1 100 ? 4.197 3.728 3.771 1.00 93.75 100 THR A C 1
ATOM 798 O O . THR A 1 100 ? 3.336 3.099 4.382 1.00 93.75 100 THR A O 1
ATOM 801 N N . ALA A 1 101 ? 3.891 4.739 2.955 1.00 94.38 101 ALA A N 1
ATOM 802 C CA . ALA A 1 101 ? 2.528 5.220 2.756 1.00 94.38 101 ALA A CA 1
ATOM 803 C C . ALA A 1 101 ? 1.580 4.125 2.230 1.00 94.38 101 ALA A C 1
ATOM 805 O O . ALA A 1 101 ? 0.472 3.971 2.739 1.00 94.38 101 ALA A O 1
ATOM 806 N N . ILE A 1 102 ? 2.016 3.309 1.263 1.00 93.31 102 ILE A N 1
ATOM 807 C CA . ILE A 1 102 ? 1.230 2.169 0.760 1.00 93.31 102 ILE A CA 1
ATOM 808 C C . ILE A 1 102 ? 0.994 1.134 1.870 1.00 93.31 102 ILE A C 1
ATOM 810 O O . ILE A 1 102 ? -0.096 0.571 1.976 1.00 93.31 102 ILE A O 1
ATOM 814 N N . HIS A 1 103 ? 1.996 0.848 2.703 1.00 92.62 103 HIS A N 1
ATOM 815 C CA . HIS A 1 103 ? 1.839 -0.087 3.816 1.00 92.62 103 HIS A CA 1
ATOM 816 C C . HIS A 1 103 ? 0.846 0.403 4.867 1.00 92.62 103 HIS A C 1
ATOM 818 O O . HIS A 1 103 ? 0.049 -0.409 5.344 1.00 92.62 103 HIS A O 1
ATOM 824 N N . ASP A 1 104 ? 0.854 1.696 5.172 1.00 92.44 104 ASP A N 1
ATOM 825 C CA . ASP A 1 104 ? -0.076 2.298 6.124 1.00 92.44 104 ASP A CA 1
ATOM 826 C C . ASP A 1 104 ? -1.506 2.336 5.573 1.00 92.44 104 ASP A C 1
ATOM 828 O O . ASP A 1 104 ? -2.441 1.983 6.292 1.00 92.44 104 ASP A O 1
ATOM 832 N N . LEU A 1 105 ? -1.682 2.640 4.281 1.00 91.69 105 LEU A N 1
ATOM 833 C CA . LEU A 1 105 ? -2.981 2.539 3.601 1.00 91.69 105 LEU A CA 1
ATOM 834 C C . LEU A 1 105 ? -3.541 1.108 3.663 1.00 91.69 105 LEU A C 1
ATOM 836 O O . LEU A 1 105 ? -4.701 0.893 4.002 1.00 91.69 105 LEU A O 1
ATOM 840 N N . LEU A 1 106 ? -2.705 0.096 3.415 1.00 90.94 106 LEU A N 1
ATOM 841 C CA . LEU A 1 106 ? -3.126 -1.304 3.532 1.00 90.94 106 LEU A CA 1
ATOM 842 C C . LEU A 1 106 ? -3.435 -1.706 4.981 1.00 90.94 106 LEU A C 1
ATOM 844 O O . LEU A 1 106 ? -4.280 -2.572 5.215 1.00 90.94 106 LEU A O 1
ATOM 848 N N . ALA A 1 107 ? -2.746 -1.121 5.961 1.00 90.81 107 ALA A N 1
ATOM 849 C CA . ALA A 1 107 ? -3.028 -1.357 7.371 1.00 90.81 107 ALA A CA 1
ATOM 850 C C . ALA A 1 107 ? -4.376 -0.749 7.788 1.00 90.81 107 ALA A C 1
ATOM 852 O O . ALA A 1 107 ? -5.107 -1.391 8.544 1.00 90.81 107 ALA A O 1
ATOM 853 N N . GLN A 1 108 ? -4.720 0.426 7.254 1.00 88.31 108 GLN A N 1
ATOM 854 C CA . GLN A 1 108 ? -6.002 1.097 7.467 1.00 88.31 108 GLN A CA 1
ATOM 855 C C . GLN A 1 108 ? -7.188 0.255 6.975 1.00 88.31 108 GLN A C 1
ATOM 857 O O . GLN A 1 108 ? -8.160 0.084 7.706 1.00 88.31 108 GLN A O 1
ATOM 862 N N . GLU A 1 109 ? -7.055 -0.386 5.813 1.00 86.06 109 GLU A N 1
ATOM 863 C CA . GLU A 1 109 ? -8.049 -1.334 5.274 1.00 86.06 109 GLU A CA 1
ATOM 864 C C . GLU A 1 109 ? -8.060 -2.700 5.996 1.00 86.06 109 GLU A C 1
ATOM 866 O O . GLU A 1 109 ? -8.750 -3.643 5.603 1.00 86.06 109 GLU A O 1
ATOM 871 N N . GLY A 1 110 ? -7.276 -2.860 7.066 1.00 87.44 110 GLY A N 1
ATOM 872 C CA . GLY A 1 110 ? -7.226 -4.095 7.846 1.00 87.44 110 GLY A CA 1
ATOM 873 C C . GLY A 1 110 ? -6.453 -5.229 7.167 1.00 87.44 110 GLY A C 1
ATOM 874 O O . GLY A 1 110 ? -6.598 -6.393 7.556 1.00 87.44 110 GLY A O 1
ATOM 875 N N . ILE A 1 111 ? -5.588 -4.913 6.197 1.00 90.25 111 ILE A N 1
ATOM 876 C CA . ILE A 1 111 ? -4.703 -5.855 5.496 1.00 90.25 111 ILE A CA 1
ATOM 877 C C . ILE A 1 111 ? -3.220 -5.545 5.810 1.00 90.25 111 ILE A C 1
ATOM 879 O O . ILE A 1 111 ? -2.399 -5.378 4.899 1.00 90.25 111 ILE A O 1
ATOM 883 N N . PRO A 1 112 ? -2.804 -5.496 7.094 1.00 92.25 112 PRO A N 1
ATOM 884 C CA . PRO A 1 112 ? -1.403 -5.294 7.442 1.00 92.25 112 PRO A CA 1
ATOM 885 C C . PRO A 1 112 ? -0.556 -6.509 7.041 1.00 92.25 112 PRO A C 1
ATOM 887 O O . PRO A 1 112 ? -1.066 -7.610 6.801 1.00 92.25 112 PRO A O 1
ATOM 890 N N . ARG A 1 113 ? 0.773 -6.344 7.052 1.00 89.50 113 ARG A N 1
ATOM 891 C CA . ARG A 1 113 ? 1.738 -7.403 6.696 1.00 89.50 113 ARG A CA 1
ATOM 892 C C . ARG A 1 113 ? 1.452 -8.735 7.401 1.00 89.50 113 ARG A C 1
ATOM 894 O O . ARG A 1 113 ? 1.438 -9.773 6.749 1.00 89.50 113 ARG A O 1
ATOM 901 N N . ARG A 1 114 ? 1.153 -8.705 8.704 1.00 91.62 114 ARG A N 1
ATOM 902 C CA . ARG A 1 114 ? 0.841 -9.909 9.495 1.00 91.62 114 ARG A CA 1
ATOM 903 C C . ARG A 1 114 ? -0.389 -10.659 8.979 1.00 91.62 114 ARG A C 1
ATOM 905 O O . ARG A 1 114 ? -0.352 -11.880 8.886 1.00 91.62 114 ARG A O 1
ATOM 912 N N . ARG A 1 115 ? -1.455 -9.943 8.615 1.00 92.44 115 ARG A N 1
ATOM 913 C CA . ARG A 1 115 ? -2.684 -10.556 8.094 1.00 92.44 115 ARG A CA 1
ATOM 914 C C . ARG A 1 115 ? -2.455 -11.190 6.724 1.00 92.44 115 ARG A C 1
ATOM 916 O O . ARG A 1 115 ? -2.968 -12.272 6.475 1.00 92.44 115 ARG A O 1
ATOM 923 N N . ARG A 1 116 ? -1.631 -10.574 5.869 1.00 89.62 116 ARG A N 1
ATOM 924 C CA . ARG A 1 116 ? -1.232 -11.171 4.580 1.00 89.62 116 ARG A CA 1
ATOM 925 C C . ARG A 1 116 ? -0.460 -12.478 4.766 1.00 89.62 116 ARG A C 1
ATOM 927 O O . ARG A 1 116 ? -0.755 -13.447 4.082 1.00 89.62 116 ARG A O 1
ATOM 934 N N . ILE A 1 117 ? 0.457 -12.528 5.735 1.00 91.31 117 ILE A N 1
ATOM 935 C CA . ILE A 1 117 ? 1.201 -13.755 6.073 1.00 91.31 117 ILE A CA 1
ATOM 936 C C . ILE A 1 117 ? 0.255 -14.847 6.590 1.00 91.31 117 ILE A C 1
ATOM 938 O O . ILE A 1 117 ? 0.368 -15.995 6.180 1.00 91.31 117 ILE A O 1
ATOM 942 N N . GLN A 1 118 ? -0.708 -14.496 7.447 1.00 92.81 118 GLN A N 1
ATOM 943 C CA . GLN A 1 118 ? -1.722 -15.449 7.912 1.00 92.81 118 GLN A CA 1
ATOM 944 C C . GLN A 1 118 ? -2.553 -16.004 6.751 1.00 92.81 118 GLN A C 1
ATOM 946 O O . GLN A 1 118 ? -2.729 -17.209 6.660 1.00 92.81 118 GLN A O 1
ATOM 951 N N . ARG A 1 119 ? -2.985 -15.153 5.812 1.00 92.56 119 ARG A N 1
ATOM 952 C CA . ARG A 1 119 ? -3.707 -15.613 4.616 1.00 92.56 119 ARG A CA 1
ATOM 953 C C . ARG A 1 119 ? -2.865 -16.499 3.703 1.00 92.56 119 ARG A C 1
ATOM 955 O O . ARG A 1 119 ? -3.402 -17.439 3.131 1.00 92.56 119 ARG A O 1
ATOM 962 N N . LEU A 1 120 ? -1.563 -16.239 3.600 1.00 91.88 120 LEU A N 1
ATOM 963 C CA . LEU A 1 120 ? -0.647 -17.115 2.872 1.00 91.88 120 LEU A CA 1
ATOM 964 C C . LEU A 1 120 ? -0.533 -18.493 3.543 1.00 91.88 120 LEU A C 1
ATOM 966 O O . LEU A 1 120 ? -0.566 -19.504 2.852 1.00 91.88 120 LEU A O 1
ATOM 970 N N . LYS A 1 121 ? -0.466 -18.537 4.881 1.00 93.00 121 LYS A N 1
ATOM 971 C CA . LYS A 1 121 ? -0.517 -19.791 5.644 1.00 93.00 121 LYS A CA 1
ATOM 972 C C . LYS A 1 121 ? -1.818 -20.554 5.362 1.00 93.00 121 LYS A C 1
ATOM 974 O O . LYS A 1 121 ? -1.753 -21.720 4.990 1.00 93.00 121 LYS A O 1
ATOM 979 N N . ASP A 1 122 ? -2.966 -19.880 5.465 1.00 94.12 122 ASP A N 1
ATOM 980 C CA . ASP A 1 122 ? -4.282 -20.482 5.202 1.00 94.12 122 ASP A CA 1
ATOM 981 C C . ASP A 1 122 ? -4.360 -21.091 3.785 1.00 94.12 122 ASP A C 1
ATOM 983 O O . ASP A 1 122 ? -4.973 -22.134 3.585 1.00 94.12 122 ASP A O 1
ATOM 987 N N . MET A 1 123 ? -3.728 -20.453 2.791 1.00 92.81 123 MET A N 1
ATOM 988 C CA . MET A 1 123 ? -3.669 -20.965 1.417 1.00 92.81 123 MET A CA 1
ATOM 989 C C . MET A 1 123 ? -2.824 -22.235 1.278 1.00 92.81 123 MET A C 1
ATOM 991 O O . MET A 1 123 ? -3.184 -23.107 0.493 1.00 92.81 123 MET A O 1
ATOM 995 N N . ILE A 1 124 ? -1.710 -22.335 2.006 1.00 92.06 124 ILE A N 1
ATOM 996 C CA . ILE A 1 124 ? -0.827 -23.513 1.982 1.00 92.06 124 ILE A CA 1
ATOM 997 C C . ILE A 1 124 ? -1.480 -24.696 2.713 1.00 92.06 124 ILE A C 1
ATOM 999 O O . ILE A 1 124 ? -1.285 -25.840 2.320 1.00 92.06 124 ILE A O 1
ATOM 1003 N N . GLU A 1 125 ? -2.279 -24.427 3.746 1.00 93.69 125 GLU A N 1
ATOM 1004 C CA . GLU A 1 125 ? -3.017 -25.445 4.511 1.00 93.69 125 GLU A CA 1
ATOM 1005 C C . GLU A 1 125 ? -4.379 -25.814 3.883 1.00 93.69 125 GLU A C 1
ATOM 1007 O O . GLU A 1 125 ? -5.118 -26.633 4.431 1.00 93.69 125 GLU A O 1
ATOM 1012 N N . CYS A 1 126 ? -4.736 -25.217 2.741 1.00 94.31 126 CYS A N 1
ATOM 1013 C CA . CYS A 1 126 ? -5.982 -25.506 2.037 1.00 94.31 126 CYS A CA 1
ATOM 1014 C C . CYS A 1 126 ? -5.965 -26.909 1.402 1.00 94.31 126 CYS A C 1
ATOM 1016 O O . CYS A 1 126 ? -4.917 -27.438 1.046 1.00 94.31 126 CYS A O 1
ATOM 1018 N N . SER A 1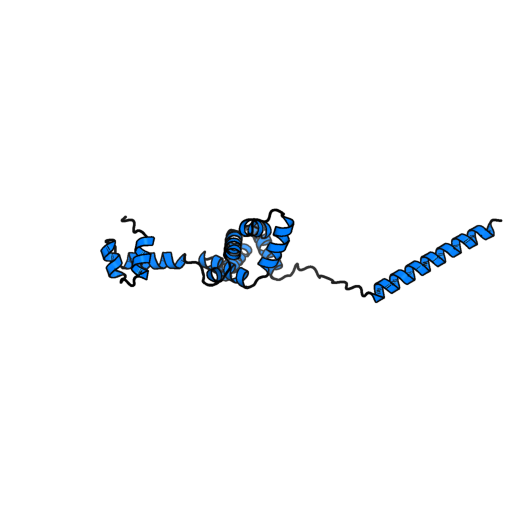 127 ? -7.140 -27.515 1.212 1.00 93.75 127 SER A N 1
ATOM 1019 C CA . SER A 1 127 ? -7.269 -28.837 0.585 1.00 93.75 127 SER A CA 1
ATOM 1020 C C . SER A 1 127 ? -7.070 -28.831 -0.936 1.00 93.75 127 SER A C 1
ATOM 1022 O O . SER A 1 127 ? -6.740 -29.869 -1.508 1.00 93.75 127 SER A O 1
ATOM 1024 N N . ASP A 1 128 ? -7.279 -27.694 -1.607 1.00 95.12 128 ASP A N 1
ATOM 1025 C CA . ASP A 1 128 ? -7.118 -27.583 -3.060 1.00 95.12 128 ASP A CA 1
ATOM 1026 C C . ASP A 1 128 ? -5.641 -27.428 -3.440 1.00 95.12 128 ASP A C 1
ATOM 1028 O O . ASP A 1 128 ? -5.030 -26.372 -3.251 1.00 95.12 128 ASP A O 1
ATOM 1032 N N . MET A 1 129 ? -5.087 -28.474 -4.054 1.00 93.31 129 MET A N 1
ATOM 1033 C CA . MET A 1 129 ? -3.683 -28.530 -4.454 1.00 93.31 129 MET A CA 1
ATOM 1034 C C . MET A 1 129 ? -3.283 -27.415 -5.438 1.00 93.31 129 MET A C 1
ATOM 1036 O O . MET A 1 129 ? -2.131 -26.978 -5.435 1.00 93.31 129 MET A O 1
ATOM 1040 N N . ASN A 1 130 ? -4.214 -26.891 -6.247 1.00 93.88 130 ASN A N 1
ATOM 1041 C CA . ASN A 1 130 ? -3.928 -25.763 -7.140 1.00 93.88 130 ASN A CA 1
ATOM 1042 C C . ASN A 1 130 ? -3.699 -24.461 -6.361 1.00 93.88 130 ASN A C 1
ATOM 1044 O O . ASN A 1 130 ? -2.873 -23.631 -6.750 1.00 93.88 130 ASN A O 1
ATOM 1048 N N . VAL A 1 131 ? -4.437 -24.265 -5.266 1.00 92.88 131 VAL A N 1
ATOM 1049 C CA . VAL A 1 131 ? -4.283 -23.105 -4.379 1.00 92.88 131 VAL A CA 1
ATOM 1050 C C . VAL A 1 131 ? -3.007 -23.243 -3.557 1.00 92.88 131 VAL A C 1
ATOM 1052 O O . VAL A 1 131 ? -2.243 -22.279 -3.469 1.00 92.88 131 VAL A O 1
ATOM 1055 N N . VAL A 1 132 ? -2.730 -24.447 -3.050 1.00 93.88 132 VAL A N 1
ATOM 1056 C CA . VAL A 1 132 ? -1.486 -24.765 -2.333 1.00 93.88 132 VAL A CA 1
ATOM 1057 C C . VAL A 1 132 ? -0.271 -24.491 -3.217 1.00 93.88 132 VAL A C 1
ATOM 1059 O O . VAL A 1 132 ? 0.634 -23.771 -2.800 1.00 93.88 132 VAL A O 1
ATOM 1062 N N . GLY A 1 133 ? -0.279 -24.967 -4.468 1.00 93.25 133 GLY A N 1
ATOM 1063 C CA . GLY A 1 133 ? 0.804 -24.729 -5.424 1.00 93.25 133 GLY A CA 1
ATOM 1064 C C . GLY A 1 133 ? 1.071 -23.240 -5.668 1.00 93.25 133 GLY A C 1
ATOM 1065 O O . GLY A 1 133 ? 2.221 -22.809 -5.652 1.00 93.25 133 GLY A O 1
ATOM 1066 N N . LYS A 1 134 ? 0.017 -22.422 -5.803 1.00 92.50 134 LYS A N 1
ATOM 1067 C CA . LYS A 1 134 ? 0.149 -20.957 -5.919 1.00 92.50 134 LYS A CA 1
ATOM 1068 C C . LYS A 1 134 ? 0.684 -20.314 -4.638 1.00 92.50 134 LYS A C 1
ATOM 1070 O O . LYS A 1 134 ? 1.468 -19.371 -4.716 1.00 92.50 134 LYS A O 1
ATOM 1075 N N . GLY A 1 135 ? 0.251 -20.791 -3.471 1.00 92.25 135 GLY A N 1
ATOM 1076 C CA . GLY A 1 135 ? 0.739 -20.319 -2.175 1.00 92.25 135 GLY A CA 1
ATOM 1077 C C . GLY A 1 135 ? 2.231 -20.585 -1.986 1.00 92.25 135 GLY A C 1
ATOM 1078 O O . GLY A 1 135 ? 2.967 -19.673 -1.613 1.00 92.25 135 GLY A O 1
ATOM 1079 N N . LEU A 1 136 ? 2.682 -21.794 -2.321 1.00 91.19 136 LEU A N 1
ATOM 1080 C CA . LEU A 1 136 ? 4.097 -22.167 -2.292 1.00 91.19 136 LEU A CA 1
ATOM 1081 C C . LEU A 1 136 ? 4.920 -21.359 -3.304 1.00 91.19 136 LEU A C 1
ATOM 1083 O O . LEU A 1 136 ? 5.948 -20.803 -2.936 1.00 91.19 136 LEU A O 1
ATOM 1087 N N . ASP A 1 137 ? 4.438 -21.192 -4.540 1.00 92.00 137 ASP A N 1
ATOM 1088 C CA . ASP A 1 137 ? 5.108 -20.358 -5.550 1.00 92.00 137 ASP A CA 1
ATOM 1089 C C . ASP A 1 137 ? 5.290 -18.904 -5.072 1.00 92.00 137 ASP A C 1
ATOM 1091 O O . ASP A 1 137 ? 6.366 -18.317 -5.202 1.00 92.00 137 ASP A O 1
ATOM 1095 N N . MET A 1 138 ? 4.263 -18.323 -4.443 1.00 89.56 138 MET A N 1
ATOM 1096 C CA . MET A 1 138 ? 4.368 -16.995 -3.835 1.00 89.56 138 MET A CA 1
ATOM 1097 C C . MET A 1 138 ? 5.372 -16.953 -2.677 1.00 89.56 138 MET A C 1
ATOM 1099 O O . MET A 1 138 ? 6.127 -15.985 -2.582 1.00 89.56 138 MET A O 1
ATOM 1103 N N . ALA A 1 139 ? 5.415 -17.978 -1.822 1.00 89.44 139 ALA A N 1
ATOM 1104 C CA . ALA A 1 139 ? 6.373 -18.058 -0.721 1.00 89.44 139 ALA A CA 1
ATOM 1105 C C . ALA A 1 139 ? 7.824 -18.122 -1.233 1.00 89.44 139 ALA A C 1
ATOM 1107 O O . ALA A 1 139 ? 8.651 -17.312 -0.813 1.00 89.44 139 ALA A O 1
ATOM 1108 N N . ASN A 1 140 ? 8.098 -18.982 -2.214 1.00 90.19 140 ASN A N 1
ATOM 1109 C CA . ASN A 1 140 ? 9.421 -19.161 -2.818 1.00 90.19 140 ASN A CA 1
ATOM 1110 C C . ASN A 1 140 ? 9.916 -17.884 -3.524 1.00 90.19 140 ASN A C 1
ATOM 1112 O O . ASN A 1 140 ? 11.094 -17.526 -3.464 1.00 90.19 140 ASN A O 1
ATOM 1116 N N . LYS A 1 141 ? 9.010 -17.135 -4.172 1.00 88.69 141 LYS A N 1
ATOM 1117 C CA . LYS A 1 141 ? 9.322 -15.815 -4.754 1.00 88.69 141 LYS A CA 1
ATOM 1118 C C . LYS A 1 141 ? 9.707 -14.786 -3.694 1.00 88.69 141 LYS A C 1
ATOM 1120 O O . LYS A 1 141 ? 10.534 -13.921 -3.964 1.00 88.69 141 LYS A O 1
ATOM 1125 N N . MET A 1 142 ? 9.109 -14.858 -2.506 1.00 84.00 142 MET A N 1
ATOM 1126 C CA . MET A 1 142 ? 9.417 -13.948 -1.402 1.00 84.00 142 MET A CA 1
ATOM 1127 C C . MET A 1 142 ? 10.741 -14.284 -0.712 1.00 84.00 142 MET A C 1
ATOM 1129 O O . MET A 1 142 ? 11.435 -13.363 -0.284 1.00 84.00 142 MET A O 1
ATOM 1133 N N . THR A 1 143 ? 11.083 -15.569 -0.587 1.00 85.62 143 THR A N 1
ATOM 1134 C CA . THR A 1 143 ? 12.364 -16.028 -0.022 1.00 85.62 143 THR A CA 1
ATOM 1135 C C . THR A 1 143 ? 13.516 -15.927 -1.019 1.00 85.62 143 THR A C 1
ATOM 1137 O O . THR A 1 143 ? 14.673 -15.952 -0.611 1.00 85.62 143 THR A O 1
ATOM 1140 N N . GLY A 1 144 ? 13.214 -15.739 -2.307 1.00 82.06 144 GLY A N 1
ATOM 1141 C CA . GLY A 1 144 ? 14.218 -15.593 -3.357 1.00 82.06 144 GLY A CA 1
ATOM 1142 C C . GLY A 1 144 ? 14.786 -16.925 -3.843 1.00 82.06 144 GLY A C 1
ATOM 1143 O O . GLY A 1 144 ? 15.811 -16.926 -4.512 1.00 82.06 144 GLY A O 1
ATOM 1144 N N . GLU A 1 145 ? 14.119 -18.049 -3.570 1.00 83.75 145 GLU A N 1
ATOM 1145 C CA . GLU A 1 145 ? 14.532 -19.381 -4.045 1.00 83.75 145 GLU A CA 1
ATOM 1146 C C . GLU A 1 145 ? 14.560 -19.477 -5.578 1.00 83.75 145 GLU A C 1
ATOM 1148 O O . GLU A 1 145 ? 15.323 -20.254 -6.144 1.00 83.75 145 GLU A O 1
ATOM 1153 N N . TYR A 1 146 ? 13.764 -18.641 -6.254 1.00 78.44 146 TYR A N 1
ATOM 1154 C CA . TYR A 1 146 ? 13.755 -18.499 -7.712 1.00 78.44 146 TYR A CA 1
ATOM 1155 C C . TYR A 1 146 ? 14.618 -17.349 -8.240 1.00 78.44 146 TYR A C 1
ATOM 1157 O O . TYR A 1 146 ? 14.547 -17.061 -9.435 1.00 78.44 146 TYR A O 1
ATOM 1165 N N . ALA A 1 147 ? 15.373 -16.637 -7.397 1.00 71.88 147 ALA A N 1
ATOM 1166 C CA . ALA A 1 147 ? 16.208 -15.544 -7.880 1.00 71.88 147 ALA A CA 1
ATOM 1167 C C . ALA A 1 147 ? 17.258 -16.117 -8.852 1.00 71.88 147 ALA A C 1
ATOM 1169 O O . ALA A 1 147 ? 18.091 -16.923 -8.430 1.00 71.88 147 ALA A O 1
ATOM 1170 N N . PRO A 1 148 ? 17.228 -15.756 -10.151 1.00 67.50 148 PRO A N 1
ATOM 1171 C CA . PRO A 1 148 ? 18.263 -16.203 -11.066 1.00 67.50 148 PRO A CA 1
ATOM 1172 C C . PRO A 1 148 ? 19.598 -15.643 -10.576 1.00 67.50 148 PRO A C 1
ATOM 1174 O O . PRO A 1 148 ? 19.676 -14.467 -10.215 1.00 67.50 148 PRO A O 1
ATOM 1177 N N . LEU A 1 149 ? 20.640 -16.478 -10.565 1.00 66.69 149 LEU A N 1
ATOM 1178 C CA . LEU A 1 149 ? 22.017 -16.026 -10.377 1.00 66.69 149 LEU A CA 1
ATOM 1179 C C . LEU A 1 149 ? 22.315 -14.996 -11.473 1.00 66.69 149 LEU A C 1
ATOM 1181 O O . LEU A 1 149 ? 22.551 -15.355 -12.625 1.00 66.69 149 LEU A O 1
ATOM 1185 N N . GLN A 1 150 ? 22.242 -13.711 -11.131 1.00 64.19 150 GLN A N 1
ATOM 1186 C CA . GLN A 1 150 ? 22.685 -12.639 -12.010 1.00 64.19 150 GLN A CA 1
ATOM 1187 C C . GLN A 1 150 ? 24.210 -12.685 -12.018 1.00 64.19 150 GLN A C 1
ATOM 1189 O O . GLN A 1 150 ? 24.867 -12.216 -11.092 1.00 64.19 150 GLN A O 1
ATOM 1194 N N . VAL A 1 151 ? 24.770 -13.348 -13.027 1.00 69.31 151 VAL A N 1
ATOM 1195 C CA . VAL A 1 151 ? 26.203 -13.290 -13.300 1.00 69.31 151 VAL A CA 1
ATOM 1196 C C . VAL A 1 151 ? 26.444 -11.998 -14.070 1.00 69.31 151 VAL A C 1
ATOM 1198 O O . VAL A 1 151 ? 26.299 -11.959 -15.291 1.00 69.31 151 VAL A O 1
ATOM 1201 N N . ASP A 1 152 ? 26.774 -10.930 -13.348 1.00 64.81 152 ASP A N 1
ATOM 1202 C CA . ASP A 1 152 ? 27.250 -9.695 -13.963 1.00 64.81 152 ASP A CA 1
ATOM 1203 C C . ASP A 1 152 ? 28.649 -9.953 -14.534 1.00 64.81 152 ASP A C 1
ATOM 1205 O O . ASP A 1 152 ? 29.657 -9.953 -13.827 1.00 64.81 152 ASP A O 1
ATOM 1209 N N . MET A 1 153 ? 28.714 -10.226 -15.836 1.00 68.31 153 MET A N 1
ATOM 1210 C CA . MET A 1 153 ? 29.979 -10.296 -16.557 1.00 68.31 153 MET A CA 1
ATOM 1211 C C . MET A 1 153 ? 30.456 -8.877 -16.862 1.00 68.31 153 MET A C 1
ATOM 1213 O O . MET A 1 153 ? 30.123 -8.302 -17.89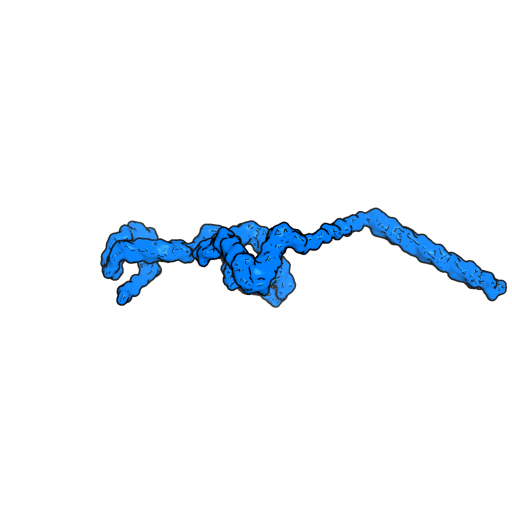8 1.00 68.31 153 MET A O 1
ATOM 1217 N N . THR A 1 154 ? 31.252 -8.299 -15.967 1.00 72.75 154 THR A N 1
ATOM 1218 C CA . THR A 1 154 ? 31.991 -7.071 -16.269 1.00 72.75 154 THR A CA 1
ATOM 1219 C C . THR A 1 154 ? 33.163 -7.419 -17.185 1.00 72.75 154 THR A C 1
ATOM 1221 O O . THR A 1 154 ? 34.194 -7.908 -16.724 1.00 72.75 154 THR A O 1
ATOM 1224 N N . LEU A 1 155 ? 32.999 -7.204 -18.490 1.00 74.31 155 LEU A N 1
ATOM 1225 C CA . LEU A 1 155 ? 34.121 -7.205 -19.429 1.00 74.31 155 LEU A CA 1
ATOM 1226 C C . LEU A 1 155 ? 34.953 -5.951 -19.158 1.00 74.31 155 LEU A C 1
ATOM 1228 O O . LEU A 1 155 ? 34.426 -4.842 -19.206 1.00 74.31 155 LEU A O 1
ATOM 1232 N N . THR A 1 156 ? 36.232 -6.121 -18.837 1.00 81.12 156 THR A N 1
ATOM 1233 C CA . THR A 1 156 ? 37.153 -4.988 -18.725 1.00 81.12 156 THR A CA 1
ATOM 1234 C C . THR A 1 156 ? 37.575 -4.527 -20.116 1.00 81.12 156 THR A C 1
ATOM 1236 O O . THR A 1 156 ? 37.675 -5.337 -21.043 1.00 81.12 156 THR A O 1
ATOM 1239 N N . ASP A 1 157 ? 37.872 -3.234 -20.263 1.00 81.12 157 ASP A N 1
ATOM 1240 C CA . ASP A 1 157 ? 38.355 -2.663 -21.529 1.00 81.12 157 ASP A CA 1
ATOM 1241 C C . ASP A 1 157 ? 39.600 -3.408 -22.048 1.00 81.12 157 ASP A C 1
ATOM 1243 O O . ASP A 1 157 ? 39.737 -3.650 -23.245 1.00 81.12 157 ASP A O 1
ATOM 1247 N N . GLU A 1 158 ? 40.461 -3.883 -21.143 1.00 80.12 158 GLU A N 1
ATOM 1248 C CA . GLU A 1 158 ? 41.635 -4.705 -21.466 1.00 80.12 158 GLU A CA 1
ATOM 1249 C C . GLU A 1 158 ? 41.272 -6.035 -22.149 1.00 80.12 158 GLU A C 1
ATOM 1251 O O . GLU A 1 158 ? 41.956 -6.470 -23.078 1.00 80.12 158 GLU A O 1
ATOM 1256 N N . MET A 1 159 ? 40.184 -6.688 -21.725 1.00 80.62 159 MET A N 1
ATOM 1257 C CA . MET A 1 159 ? 39.709 -7.927 -22.349 1.00 80.62 159 MET A CA 1
ATOM 1258 C C . MET A 1 159 ? 39.153 -7.671 -23.751 1.00 80.62 159 MET A C 1
ATOM 1260 O O . MET A 1 159 ? 39.360 -8.495 -24.643 1.00 80.62 159 MET A O 1
ATOM 1264 N N . ILE A 1 160 ? 38.493 -6.527 -23.954 1.00 80.62 160 ILE A N 1
ATOM 1265 C CA . ILE A 1 160 ? 37.958 -6.111 -25.256 1.00 80.62 160 ILE A CA 1
ATOM 1266 C C . ILE A 1 160 ? 39.105 -5.841 -26.233 1.00 80.62 160 ILE A C 1
ATOM 1268 O O . ILE A 1 160 ? 39.091 -6.363 -27.346 1.00 80.62 160 ILE A O 1
ATOM 1272 N N . VAL A 1 161 ? 40.130 -5.097 -25.805 1.00 84.19 161 VAL A N 1
ATOM 1273 C CA . VAL A 1 161 ? 41.320 -4.818 -26.626 1.00 84.19 161 VAL A CA 1
ATOM 1274 C C . VAL A 1 161 ? 42.028 -6.118 -27.007 1.00 84.19 161 VAL A C 1
ATOM 1276 O O . VAL A 1 161 ? 42.271 -6.358 -28.185 1.00 84.19 161 VAL A O 1
ATOM 1279 N N . LYS A 1 162 ? 42.246 -7.024 -26.045 1.00 84.56 162 LYS A N 1
ATOM 1280 C CA . LYS A 1 162 ? 42.892 -8.318 -26.308 1.00 84.56 162 LYS A CA 1
ATOM 1281 C C . LYS A 1 162 ? 42.107 -9.191 -27.295 1.00 84.56 162 LYS A C 1
ATOM 1283 O O . LYS A 1 162 ? 42.705 -9.919 -28.085 1.00 84.56 162 LYS A O 1
ATOM 1288 N N . TRP A 1 163 ? 40.775 -9.141 -27.256 1.00 84.69 163 TRP A N 1
ATOM 1289 C CA . TRP A 1 163 ? 39.925 -9.837 -28.227 1.00 84.69 163 TRP A CA 1
ATOM 1290 C C . TRP A 1 163 ? 40.022 -9.231 -29.628 1.00 84.69 163 TRP A C 1
ATOM 1292 O O . TRP A 1 163 ? 40.087 -9.981 -30.602 1.00 84.69 163 TRP A O 1
ATOM 1302 N N . ILE A 1 164 ? 40.063 -7.901 -29.734 1.00 86.69 164 ILE A N 1
ATOM 1303 C CA . ILE A 1 164 ? 40.235 -7.200 -31.013 1.00 86.69 164 ILE A CA 1
ATOM 1304 C C . ILE A 1 164 ? 41.599 -7.534 -31.622 1.00 86.69 164 ILE A C 1
ATOM 1306 O O . ILE A 1 164 ? 41.659 -7.905 -32.793 1.00 86.69 164 ILE A O 1
ATOM 1310 N N . ASP A 1 165 ? 42.670 -7.479 -30.831 1.00 87.19 165 ASP A N 1
ATOM 1311 C CA . ASP A 1 165 ? 44.026 -7.786 -31.298 1.00 87.19 165 ASP A CA 1
ATOM 1312 C C . ASP A 1 165 ? 44.121 -9.225 -31.819 1.00 87.19 165 ASP A C 1
ATOM 1314 O O . ASP A 1 165 ? 44.603 -9.461 -32.927 1.00 87.19 165 ASP A O 1
ATOM 1318 N N . CYS A 1 166 ? 43.561 -10.184 -31.077 1.00 83.19 166 CYS A N 1
ATOM 1319 C CA . CYS A 1 166 ? 43.536 -11.587 -31.485 1.00 83.19 166 CYS A CA 1
ATOM 1320 C C . CYS A 1 166 ? 42.717 -11.804 -32.774 1.00 83.19 166 CYS A C 1
ATOM 1322 O O . CYS A 1 166 ? 43.122 -12.566 -33.653 1.00 83.19 166 CYS A O 1
ATOM 1324 N N . ALA A 1 167 ? 41.593 -11.098 -32.939 1.00 83.88 167 ALA A N 1
ATOM 1325 C CA . ALA A 1 167 ? 40.792 -11.156 -34.162 1.00 83.88 167 ALA A CA 1
ATOM 1326 C C . ALA A 1 167 ? 41.533 -10.573 -35.380 1.00 83.88 167 ALA A C 1
ATOM 1328 O O . ALA A 1 167 ? 41.451 -11.128 -36.478 1.00 83.88 167 ALA A O 1
ATOM 1329 N N . VAL A 1 168 ? 42.283 -9.483 -35.194 1.00 86.44 168 VAL A N 1
ATOM 1330 C CA . VAL A 1 168 ? 43.104 -8.871 -36.249 1.00 86.44 168 VAL A CA 1
ATOM 1331 C C . VAL A 1 168 ? 44.267 -9.782 -36.644 1.00 86.44 168 VAL A C 1
ATOM 1333 O O . VAL A 1 168 ? 44.555 -9.913 -37.833 1.00 86.44 168 VAL A O 1
ATOM 1336 N N . GLU A 1 169 ? 44.921 -10.438 -35.685 1.00 85.25 169 GLU A N 1
ATOM 1337 C CA . GLU A 1 169 ? 45.984 -11.408 -35.969 1.00 85.25 169 GLU A CA 1
ATOM 1338 C C . GLU A 1 169 ? 45.468 -12.621 -36.748 1.00 85.25 169 GLU A C 1
ATOM 1340 O O . GLU A 1 169 ? 46.073 -12.996 -37.753 1.00 85.25 169 GLU A O 1
ATOM 1345 N N . MET A 1 170 ? 44.313 -13.179 -36.369 1.00 80.75 170 MET A N 1
ATOM 1346 C CA . MET A 1 170 ? 43.685 -14.272 -37.122 1.00 80.75 170 MET A CA 1
ATOM 1347 C C . MET A 1 170 ? 43.303 -13.855 -38.549 1.00 80.75 170 MET A C 1
ATOM 1349 O O . MET A 1 170 ? 43.500 -14.621 -39.490 1.00 80.75 170 MET A O 1
ATOM 1353 N N . ALA A 1 171 ? 42.793 -12.634 -38.742 1.00 78.44 171 ALA A N 1
ATOM 1354 C CA . ALA A 1 171 ? 42.471 -12.122 -40.074 1.00 78.44 171 ALA A CA 1
ATOM 1355 C C . ALA A 1 171 ? 43.722 -11.949 -40.953 1.00 78.44 171 ALA A C 1
ATOM 1357 O O . ALA A 1 171 ? 43.683 -12.261 -42.142 1.00 78.44 171 ALA A O 1
ATOM 1358 N N . LYS A 1 172 ? 44.840 -11.496 -40.371 1.00 78.69 172 LYS A N 1
ATOM 1359 C CA . LYS A 1 172 ? 46.130 -11.395 -41.071 1.00 78.69 172 LYS A CA 1
ATOM 1360 C C . LYS A 1 172 ? 46.686 -12.769 -41.440 1.00 78.69 172 LYS A C 1
ATOM 1362 O O . LYS A 1 172 ? 47.119 -12.941 -42.571 1.00 78.69 172 LYS A O 1
ATOM 1367 N N . ALA A 1 173 ? 46.636 -13.740 -40.527 1.00 73.44 173 ALA A N 1
ATOM 1368 C CA . ALA A 1 173 ? 47.082 -15.107 -40.797 1.00 73.44 173 ALA A CA 1
ATOM 1369 C C . ALA A 1 173 ? 46.291 -15.744 -41.954 1.00 73.44 173 ALA A C 1
ATOM 1371 O O . ALA A 1 173 ? 46.885 -16.259 -42.896 1.00 73.44 173 ALA A O 1
ATOM 1372 N N . ASN A 1 174 ? 44.962 -15.597 -41.950 1.00 71.31 174 ASN A N 1
ATOM 1373 C CA . ASN A 1 174 ? 44.111 -16.098 -43.032 1.00 71.31 174 ASN A CA 1
ATOM 1374 C C . ASN A 1 174 ? 44.360 -15.386 -44.373 1.00 71.31 174 ASN A C 1
ATOM 1376 O O . ASN A 1 174 ? 44.246 -16.008 -45.425 1.00 71.31 174 ASN A O 1
ATOM 1380 N N . ALA A 1 175 ? 44.688 -14.090 -44.365 1.00 66.94 175 ALA A N 1
ATOM 1381 C CA . ALA A 1 175 ? 45.020 -13.361 -45.590 1.00 66.94 175 ALA A CA 1
ATOM 1382 C C . ALA A 1 175 ? 46.338 -13.853 -46.217 1.00 66.94 175 ALA A C 1
ATOM 1384 O O . ALA A 1 175 ? 46.419 -13.984 -47.436 1.00 66.94 175 ALA A O 1
ATOM 1385 N N . ILE A 1 176 ? 47.331 -14.185 -45.387 1.00 60.97 176 ILE A N 1
ATOM 1386 C CA . ILE A 1 176 ? 48.629 -14.715 -45.830 1.00 60.97 176 ILE A CA 1
ATOM 1387 C C . ILE A 1 176 ? 48.467 -16.115 -46.449 1.00 60.97 176 ILE A C 1
ATOM 1389 O O . ILE A 1 176 ? 49.005 -16.380 -47.521 1.00 60.97 176 ILE A O 1
ATOM 1393 N N . GLU A 1 177 ? 47.649 -16.987 -45.849 1.00 59.56 177 GLU A N 1
ATOM 1394 C CA . GLU A 1 177 ? 47.372 -18.323 -46.406 1.00 59.56 177 GLU A CA 1
ATOM 1395 C C . GLU A 1 177 ? 46.682 -18.275 -47.784 1.00 59.56 177 GLU A C 1
ATOM 1397 O O . GLU A 1 177 ? 46.896 -19.151 -48.629 1.00 59.56 177 GLU A O 1
ATOM 1402 N N . ILE A 1 178 ? 45.876 -17.239 -48.048 1.00 59.34 178 ILE A N 1
ATOM 1403 C CA . ILE A 1 178 ? 45.228 -17.045 -49.351 1.00 59.34 178 ILE A CA 1
ATOM 1404 C C . ILE A 1 178 ? 46.264 -16.657 -50.415 1.00 59.34 178 ILE A C 1
ATOM 1406 O O . ILE A 1 178 ? 46.243 -17.241 -51.502 1.00 59.34 178 ILE A O 1
ATOM 1410 N N . GLU A 1 179 ? 47.193 -15.745 -50.112 1.00 57.78 179 GLU A N 1
ATOM 1411 C CA . GLU A 1 179 ? 48.242 -15.312 -51.048 1.00 57.78 179 GLU A CA 1
ATOM 1412 C C . GLU A 1 179 ? 49.202 -16.461 -51.410 1.00 57.78 179 GLU A C 1
ATOM 1414 O O . GLU A 1 179 ? 49.438 -16.710 -52.600 1.00 57.78 179 GLU A O 1
ATOM 1419 N N . ASP A 1 180 ? 49.641 -17.259 -50.433 1.00 54.91 180 ASP A N 1
ATOM 1420 C CA . ASP A 1 180 ? 50.522 -18.414 -50.668 1.00 54.91 180 ASP A CA 1
ATOM 1421 C C . ASP A 1 180 ? 49.843 -19.524 -51.497 1.00 54.91 180 ASP A C 1
ATOM 1423 O O . ASP A 1 180 ? 50.483 -20.192 -52.318 1.00 54.91 180 ASP A O 1
ATOM 1427 N N . SER A 1 181 ? 48.520 -19.694 -51.370 1.00 54.59 181 SER A N 1
ATOM 1428 C CA . SER A 1 181 ? 47.751 -20.642 -52.194 1.00 54.59 181 SER A CA 1
ATOM 1429 C C . SER A 1 181 ? 47.605 -20.204 -53.660 1.00 54.59 181 SER A C 1
ATOM 1431 O O . SER A 1 181 ? 47.442 -21.045 -54.551 1.00 54.59 181 SER A O 1
ATOM 1433 N N . THR A 1 182 ? 47.667 -18.892 -53.921 1.00 54.91 182 THR A N 1
ATOM 1434 C CA . THR A 1 182 ? 47.573 -18.315 -55.272 1.00 54.91 182 THR A CA 1
ATOM 1435 C C . THR A 1 182 ? 48.919 -18.257 -55.990 1.00 54.91 182 THR A C 1
ATOM 1437 O O . THR A 1 182 ? 48.951 -18.393 -57.212 1.00 54.91 182 THR A O 1
ATOM 1440 N N . ALA A 1 183 ? 50.029 -18.146 -55.254 1.00 53.28 183 ALA A N 1
ATOM 1441 C CA . ALA A 1 183 ? 51.378 -18.141 -55.819 1.00 53.28 183 ALA A CA 1
ATOM 1442 C C . ALA A 1 183 ? 51.834 -19.526 -56.323 1.00 53.28 183 ALA A C 1
ATOM 1444 O O . ALA A 1 183 ? 52.608 -19.608 -57.269 1.00 53.28 183 ALA A O 1
ATOM 1445 N N . ASN A 1 184 ? 51.314 -20.618 -55.750 1.00 52.25 184 ASN A N 1
ATOM 1446 C CA . ASN A 1 184 ? 51.688 -21.998 -56.100 1.00 52.25 184 ASN A CA 1
ATOM 1447 C C . ASN A 1 184 ? 50.886 -22.606 -57.277 1.00 52.25 184 ASN A C 1
ATOM 1449 O O . ASN A 1 184 ? 50.962 -23.811 -57.523 1.00 52.25 184 ASN A O 1
ATOM 1453 N N . LYS A 1 185 ? 50.073 -21.802 -57.979 1.00 49.94 185 LYS A N 1
ATOM 1454 C CA . LYS A 1 185 ? 49.247 -22.229 -59.127 1.00 49.94 185 LYS A CA 1
ATOM 1455 C C . LYS A 1 185 ? 49.670 -21.633 -60.479 1.00 49.94 185 LYS A C 1
ATOM 1457 O O . LYS A 1 185 ? 48.952 -21.854 -61.454 1.00 49.94 185 LYS A O 1
ATOM 1462 N N . ASN A 1 186 ? 50.803 -20.929 -60.547 1.00 43.03 186 ASN A N 1
ATOM 1463 C CA . ASN A 1 186 ? 51.387 -20.421 -61.796 1.00 43.03 186 ASN A CA 1
ATOM 1464 C C . ASN A 1 186 ? 52.660 -21.177 -62.175 1.00 43.03 186 ASN A C 1
ATOM 1466 O O . ASN A 1 186 ? 53.515 -21.360 -61.283 1.00 43.03 186 ASN A O 1
#